Protein AF-A0A6C0CRD5-F1 (afdb_monomer_lite)

Organism: NCBI:txid1070528

Secondary structure (DSSP, 8-state):
----SEEEEEE-TBTTTB--HHHHHHHHHHHHHHHHHHH-TTS-HHHHHHHHHHHHHHHSSHHHHHHHHT-TT--HHHHHHHHS-HHHHHHHHHHHHHS---TTHHHHHHHHHHHHHTT-EEEEE-SS-HHHHHHHHHHTT----GGGEE-TT-GGGTT----TT-HHHHHHHHHHHHHHTT-TTTEEEEEEES-HHHHGGGTT-TTEEEEE--TT-S--SSS---SGGGGGGTTT--

Radius of gyration: 17.88 Å; chains: 1; bounding box: 46×38×47 Å

Structure (mmCIF, N/CA/C/O backbone):
data_AF-A0A6C0CRD5-F1
#
_entry.id   AF-A0A6C0CRD5-F1
#
loop_
_atom_site.g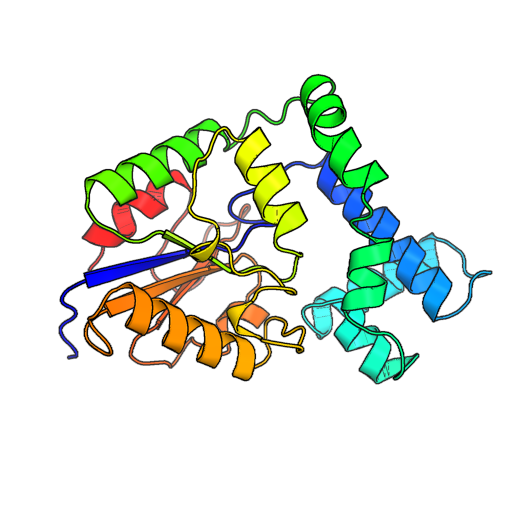roup_PDB
_atom_site.id
_atom_site.type_symbol
_atom_site.label_atom_id
_atom_site.label_alt_id
_atom_site.label_comp_id
_atom_site.label_asym_id
_atom_site.label_entity_id
_atom_site.label_seq_id
_atom_site.pdbx_PDB_ins_code
_atom_site.Cartn_x
_atom_site.Cartn_y
_atom_site.Cartn_z
_atom_site.occupancy
_atom_site.B_iso_or_equiv
_atom_site.auth_seq_id
_atom_site.auth_comp_id
_atom_site.auth_asym_id
_atom_site.auth_atom_id
_atom_site.pdbx_PDB_model_num
ATOM 1 N N . MET A 1 1 ? -29.498 -10.916 12.770 1.00 62.44 1 MET A N 1
ATOM 2 C CA . MET A 1 1 ? -28.669 -9.721 12.511 1.00 62.44 1 MET A CA 1
ATOM 3 C C . MET A 1 1 ? -27.545 -9.733 13.537 1.00 62.44 1 MET A C 1
ATOM 5 O O . MET A 1 1 ? -27.854 -9.871 14.714 1.00 62.44 1 MET A O 1
ATOM 9 N N . ILE A 1 2 ? -26.276 -9.734 13.119 1.00 68.19 2 ILE A N 1
ATOM 10 C CA . ILE A 1 2 ? -25.140 -9.730 14.059 1.00 68.19 2 ILE A CA 1
ATOM 11 C C . ILE A 1 2 ? -25.068 -8.337 14.693 1.00 68.19 2 ILE A C 1
ATOM 13 O O . ILE A 1 2 ? -25.054 -7.345 13.972 1.00 68.19 2 ILE A O 1
ATOM 17 N N . GLN A 1 3 ? -25.050 -8.257 16.025 1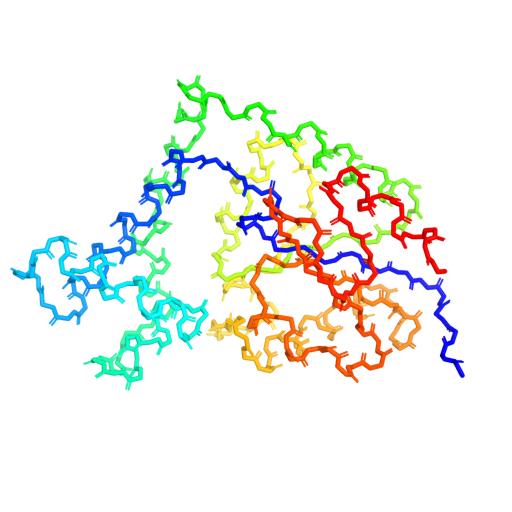.00 76.06 3 GLN A N 1
ATOM 18 C CA . GLN A 1 3 ? -24.886 -6.993 16.740 1.00 76.06 3 GLN A CA 1
ATOM 19 C C . GLN A 1 3 ? -23.415 -6.809 17.116 1.00 76.06 3 GLN A C 1
ATOM 21 O O . GLN A 1 3 ? -22.885 -7.527 17.969 1.00 76.06 3 GLN A O 1
ATOM 26 N N . PHE A 1 4 ? -22.759 -5.845 16.478 1.00 81.31 4 PHE A N 1
ATOM 27 C CA . PHE A 1 4 ? -21.381 -5.479 16.790 1.00 81.31 4 PHE A CA 1
ATOM 28 C C . PHE A 1 4 ? -21.327 -4.566 18.019 1.00 81.31 4 PHE A C 1
ATOM 30 O O . PHE A 1 4 ? -22.224 -3.755 18.244 1.00 81.31 4 PHE A O 1
ATOM 37 N N . ARG A 1 5 ? -20.280 -4.714 18.833 1.00 84.06 5 ARG A N 1
ATOM 38 C CA . ARG A 1 5 ? -20.015 -3.869 20.013 1.00 84.06 5 ARG A CA 1
ATOM 39 C C . ARG A 1 5 ? -18.970 -2.791 19.745 1.00 84.06 5 ARG A C 1
ATOM 41 O O . ARG A 1 5 ? -18.913 -1.816 20.482 1.00 84.06 5 ARG A O 1
ATOM 48 N N . SER A 1 6 ? -18.154 -2.984 18.717 1.00 88.94 6 SER A N 1
ATOM 49 C CA . SER A 1 6 ? -17.056 -2.101 18.334 1.00 88.94 6 SER A CA 1
ATOM 50 C C . SER A 1 6 ? -16.892 -2.094 16.815 1.00 88.94 6 SER A C 1
ATOM 52 O O . SER A 1 6 ? -17.385 -2.980 16.108 1.00 88.94 6 SER A O 1
ATOM 54 N N . LYS A 1 7 ? -16.189 -1.079 16.314 1.00 90.12 7 LYS A N 1
ATOM 55 C CA . LYS A 1 7 ? -15.833 -0.920 14.902 1.00 90.12 7 LYS A CA 1
ATOM 56 C C . LYS A 1 7 ? -14.324 -0.710 14.801 1.00 90.12 7 LYS A C 1
ATOM 58 O O . LYS A 1 7 ? -13.727 -0.100 15.686 1.00 90.12 7 LYS A O 1
ATOM 63 N N . SER A 1 8 ? -13.722 -1.198 13.728 1.00 94.12 8 SER A N 1
ATOM 64 C CA . SER A 1 8 ? -12.350 -0.864 13.348 1.00 94.12 8 SER A CA 1
ATOM 65 C C . SER A 1 8 ? -12.334 -0.429 11.898 1.00 94.12 8 SER A C 1
ATOM 67 O O . SER A 1 8 ? -12.929 -1.089 11.045 1.00 94.12 8 SER A O 1
ATOM 69 N N . ILE A 1 9 ? -11.672 0.691 11.636 1.00 95.12 9 ILE A N 1
ATOM 70 C CA . ILE A 1 9 ? -11.481 1.207 10.287 1.00 95.12 9 ILE A CA 1
ATOM 71 C C . ILE A 1 9 ? -10.159 0.671 9.762 1.00 95.12 9 ILE A C 1
ATOM 73 O O . ILE A 1 9 ? -9.139 0.734 10.443 1.00 95.12 9 ILE A O 1
ATOM 77 N N . ILE A 1 10 ? -10.189 0.143 8.550 1.00 97.31 10 ILE A N 1
ATOM 78 C CA . ILE A 1 10 ? -9.034 -0.362 7.827 1.00 97.31 10 ILE A CA 1
ATOM 79 C C . ILE A 1 10 ? -9.019 0.389 6.498 1.00 97.31 10 ILE A C 1
ATOM 81 O O . ILE A 1 10 ? -10.028 0.405 5.795 1.00 97.31 10 ILE A O 1
ATOM 85 N N . ALA A 1 11 ? -7.911 1.023 6.145 1.00 95.81 11 ALA A N 1
ATOM 86 C CA . ALA A 1 11 ? -7.803 1.784 4.904 1.00 95.81 11 ALA A CA 1
ATOM 87 C C . ALA A 1 11 ? -6.562 1.371 4.112 1.00 95.81 11 ALA A C 1
ATOM 89 O O . ALA A 1 11 ? -5.506 1.101 4.692 1.00 95.81 11 ALA A O 1
ATOM 90 N N . ASP A 1 12 ? -6.678 1.334 2.785 1.00 95.56 12 ASP A N 1
ATOM 91 C CA . ASP A 1 12 ? -5.498 1.258 1.931 1.00 95.56 12 ASP A CA 1
ATOM 92 C C . ASP A 1 12 ? -4.650 2.526 2.072 1.00 95.56 12 ASP A C 1
ATOM 94 O O . ASP A 1 12 ? -5.146 3.610 2.380 1.00 95.56 12 ASP A O 1
ATOM 98 N N . MET A 1 13 ? -3.347 2.392 1.859 1.00 94.88 13 MET A N 1
ATOM 99 C CA . MET A 1 13 ? -2.440 3.528 1.917 1.00 94.88 13 MET A CA 1
ATOM 100 C C . MET A 1 13 ? -2.459 4.310 0.608 1.00 94.88 13 MET A C 1
ATOM 102 O O . MET A 1 13 ? -2.798 5.494 0.589 1.00 94.88 13 MET A O 1
ATOM 106 N N . ASP A 1 14 ? -2.083 3.647 -0.483 1.00 91.44 14 ASP A N 1
ATOM 107 C CA . ASP A 1 14 ? -1.948 4.280 -1.786 1.00 91.44 14 ASP A CA 1
ATOM 108 C C . ASP A 1 14 ? -3.329 4.429 -2.435 1.00 91.44 14 ASP A C 1
ATOM 110 O O . ASP A 1 14 ? -4.135 3.510 -2.397 1.00 91.44 14 ASP A O 1
ATOM 114 N N . GLY A 1 15 ? -3.637 5.601 -2.995 1.00 86.44 15 GLY A N 1
ATOM 115 C CA . GLY A 1 15 ? -4.911 5.837 -3.688 1.00 86.44 15 GLY A CA 1
ATOM 116 C C . GLY A 1 15 ? -6.080 6.201 -2.767 1.00 86.44 15 GLY A C 1
ATOM 117 O O . GLY A 1 15 ? -6.973 6.926 -3.205 1.00 86.44 15 GLY A O 1
ATOM 118 N N . VAL A 1 16 ? -6.026 5.815 -1.486 1.00 88.94 16 VAL A N 1
ATOM 119 C CA . VAL A 1 16 ? -7.011 6.191 -0.455 1.00 88.94 16 VAL A CA 1
ATOM 120 C C . VAL A 1 16 ? -6.468 7.289 0.463 1.00 88.94 16 VAL A C 1
ATOM 122 O O . VAL A 1 16 ? -6.903 8.435 0.355 1.00 88.94 16 VAL A O 1
ATOM 125 N N . LEU A 1 17 ? -5.516 6.979 1.354 1.00 89.94 17 LEU A N 1
ATOM 126 C CA . LEU A 1 17 ? -5.005 7.949 2.337 1.00 89.94 17 LEU A CA 1
ATOM 127 C C . LEU A 1 17 ? -3.950 8.876 1.738 1.00 89.94 17 LEU A C 1
ATOM 129 O O . LEU A 1 17 ? -4.003 10.093 1.902 1.00 89.94 17 LEU A O 1
ATOM 133 N N . PHE A 1 18 ? -2.985 8.300 1.030 1.00 90.25 18 PHE A N 1
ATOM 134 C CA . PHE A 1 18 ? -1.885 9.026 0.423 1.00 90.25 18 PHE A CA 1
ATOM 135 C C . PHE A 1 18 ? -2.133 9.167 -1.073 1.00 90.25 18 PHE A C 1
ATOM 137 O O . PHE A 1 18 ? -2.431 8.189 -1.753 1.00 90.25 18 PHE A O 1
ATOM 144 N N . ARG A 1 19 ? -2.054 10.393 -1.601 1.00 86.31 19 ARG A N 1
ATOM 145 C CA . ARG A 1 19 ? -2.392 10.692 -3.005 1.00 86.31 19 ARG A CA 1
ATOM 146 C C . ARG A 1 19 ? -1.415 11.668 -3.658 1.00 86.31 19 ARG A C 1
ATOM 148 O O . ARG A 1 19 ? -1.817 12.557 -4.389 1.00 86.31 19 ARG A O 1
ATOM 155 N N . HIS A 1 20 ? -0.113 11.499 -3.437 1.00 89.12 20 HIS A N 1
ATOM 156 C CA . HIS A 1 20 ? 0.897 12.430 -3.947 1.00 89.12 20 HIS A CA 1
ATOM 157 C C . HIS A 1 20 ? 1.306 12.116 -5.408 1.00 89.12 20 HIS A C 1
ATOM 159 O O . HIS A 1 20 ? 2.081 11.180 -5.636 1.00 89.12 20 HIS A O 1
ATOM 165 N N . PRO A 1 21 ? 0.921 12.925 -6.424 1.00 88.44 21 PRO A N 1
ATOM 166 C CA . PRO A 1 21 ? 1.060 12.532 -7.835 1.00 88.44 21 PRO A CA 1
ATOM 167 C C . PRO A 1 21 ? 2.511 12.318 -8.284 1.00 88.44 21 PRO A C 1
ATOM 169 O O . PRO A 1 21 ? 2.814 11.352 -8.984 1.00 88.44 21 PRO A O 1
ATOM 172 N N . LYS A 1 22 ? 3.430 13.197 -7.856 1.00 91.88 22 LYS A N 1
ATOM 173 C CA . LYS A 1 22 ? 4.865 13.088 -8.168 1.00 91.88 22 LYS A CA 1
ATOM 174 C C . LYS A 1 22 ? 5.478 11.809 -7.592 1.00 91.88 22 LYS A C 1
ATOM 176 O O . LYS A 1 22 ? 6.133 11.073 -8.326 1.00 91.88 22 LYS A O 1
ATOM 181 N N . LEU A 1 23 ? 5.231 11.512 -6.316 1.00 93.31 23 LEU A N 1
ATOM 182 C CA . LEU A 1 23 ? 5.754 10.305 -5.672 1.00 93.31 23 LEU A CA 1
ATOM 183 C C . LEU A 1 23 ? 5.143 9.032 -6.263 1.00 93.31 23 LEU A C 1
ATOM 185 O O . LEU A 1 23 ? 5.873 8.083 -6.535 1.00 93.31 23 LEU A O 1
ATOM 189 N N . PHE A 1 24 ? 3.849 9.037 -6.577 1.00 91.81 24 PHE A N 1
ATOM 190 C CA . PHE A 1 24 ? 3.196 7.926 -7.275 1.00 91.81 24 PHE A CA 1
ATOM 191 C C . PHE A 1 24 ? 3.760 7.689 -8.666 1.00 91.81 24 PHE A C 1
ATOM 193 O O . PHE A 1 24 ? 4.001 6.544 -9.052 1.00 91.81 24 PHE A O 1
ATOM 200 N N . LYS A 1 25 ? 4.052 8.761 -9.407 1.00 93.56 25 LYS A N 1
ATOM 201 C CA . LYS A 1 25 ? 4.752 8.641 -10.683 1.00 93.56 25 LYS A CA 1
ATOM 202 C C . LYS A 1 25 ? 6.125 7.990 -10.493 1.00 93.56 25 LYS A C 1
ATOM 204 O O . LYS A 1 25 ? 6.459 7.082 -11.246 1.00 93.56 25 LYS A O 1
ATOM 209 N N . MET A 1 26 ? 6.893 8.407 -9.487 1.00 95.88 26 MET A N 1
ATOM 210 C CA . MET A 1 26 ? 8.215 7.833 -9.208 1.00 95.88 26 MET A CA 1
ATOM 211 C C . MET A 1 26 ? 8.130 6.352 -8.823 1.00 95.88 26 MET A C 1
ATOM 213 O O . MET A 1 26 ? 8.866 5.547 -9.387 1.00 95.88 26 MET A O 1
ATOM 217 N N . VAL A 1 27 ? 7.201 5.965 -7.944 1.00 96.06 27 VAL A N 1
ATOM 218 C CA . VAL A 1 27 ? 6.945 4.552 -7.607 1.00 96.06 27 VAL A CA 1
ATOM 219 C C . VAL A 1 27 ? 6.560 3.760 -8.859 1.00 96.06 27 VAL A C 1
ATOM 221 O O . VAL A 1 27 ? 7.123 2.697 -9.112 1.00 96.06 27 VAL A O 1
ATOM 224 N N . SER A 1 28 ? 5.672 4.295 -9.701 1.00 95.69 28 SER A N 1
ATOM 225 C CA . SER A 1 28 ? 5.275 3.662 -10.965 1.00 95.69 28 SER A CA 1
ATOM 226 C C . SER A 1 28 ? 6.444 3.507 -11.946 1.00 95.69 28 SER A C 1
ATOM 228 O O . SER A 1 28 ? 6.537 2.487 -12.637 1.00 95.69 28 SER A O 1
ATOM 230 N N . ASP A 1 29 ? 7.319 4.507 -12.060 1.00 97.44 29 ASP A N 1
ATOM 231 C CA . ASP A 1 29 ? 8.502 4.452 -12.924 1.00 97.44 29 ASP A CA 1
ATOM 232 C C . ASP A 1 29 ? 9.496 3.402 -12.398 1.00 97.44 29 ASP A C 1
ATOM 234 O O . ASP A 1 29 ? 10.025 2.603 -13.172 1.00 97.44 29 ASP A O 1
ATOM 238 N N . ARG A 1 30 ? 9.684 3.319 -11.075 1.00 98.12 30 ARG A N 1
ATOM 239 C CA . ARG A 1 30 ? 10.531 2.302 -10.430 1.00 98.12 30 ARG A CA 1
ATOM 240 C C . ARG A 1 30 ? 9.953 0.895 -10.584 1.00 98.12 30 ARG A C 1
ATOM 242 O O . ARG A 1 30 ? 10.679 -0.015 -10.970 1.00 98.12 30 ARG A O 1
ATOM 249 N N . ALA A 1 31 ? 8.647 0.707 -10.401 1.00 97.75 31 ALA A N 1
ATOM 250 C CA . ALA A 1 31 ? 7.974 -0.567 -10.675 1.00 97.75 31 ALA A CA 1
ATOM 251 C C . ALA A 1 31 ? 8.115 -0.983 -12.152 1.00 97.75 31 ALA A C 1
ATOM 253 O O . ALA A 1 31 ? 8.340 -2.153 -12.464 1.00 97.75 31 ALA A O 1
ATOM 254 N N . THR A 1 32 ? 8.067 -0.015 -13.072 1.00 97.88 32 THR A N 1
ATOM 255 C CA . THR A 1 32 ? 8.344 -0.238 -14.500 1.00 97.88 32 THR A CA 1
ATOM 256 C C . THR A 1 32 ? 9.795 -0.675 -14.735 1.00 97.88 32 THR A C 1
ATOM 258 O O . THR A 1 32 ? 10.039 -1.621 -15.488 1.00 97.88 32 THR A O 1
ATOM 261 N N . GLY A 1 33 ? 10.756 -0.034 -14.063 1.00 98.19 33 GLY A N 1
ATOM 262 C CA . GLY A 1 33 ? 12.166 -0.432 -14.075 1.00 98.19 33 GLY A CA 1
ATOM 263 C C . GLY A 1 33 ? 12.377 -1.857 -13.561 1.00 98.19 33 GLY A C 1
ATOM 264 O O . GLY A 1 33 ? 13.123 -2.627 -14.168 1.00 98.19 33 GLY A O 1
ATOM 265 N N . PHE A 1 34 ? 11.647 -2.253 -12.515 1.00 98.25 34 PHE A N 1
ATOM 266 C CA . PHE A 1 34 ? 11.677 -3.619 -12.001 1.00 98.25 34 PHE A CA 1
ATOM 267 C C . PHE A 1 34 ? 11.153 -4.628 -13.028 1.00 98.25 34 PHE A C 1
ATOM 269 O O . PHE A 1 34 ? 11.819 -5.619 -13.302 1.00 98.25 34 PHE A O 1
ATOM 276 N N . VAL A 1 35 ? 10.017 -4.354 -13.677 1.00 98.19 35 VAL A N 1
ATOM 277 C CA . VAL A 1 35 ? 9.465 -5.211 -14.748 1.00 98.19 35 VAL A CA 1
ATOM 278 C C . VAL A 1 35 ? 10.474 -5.402 -15.881 1.00 98.19 35 VAL A C 1
ATOM 280 O O . VAL A 1 35 ? 10.687 -6.522 -16.345 1.00 98.19 35 VAL A O 1
ATOM 283 N N . LYS A 1 36 ? 11.140 -4.323 -16.304 1.00 98.00 36 LYS A N 1
ATOM 284 C CA . LYS A 1 36 ? 12.214 -4.374 -17.303 1.00 98.00 36 LYS A CA 1
ATOM 285 C C . LYS A 1 36 ? 13.367 -5.259 -16.824 1.00 98.00 36 LYS A C 1
ATOM 287 O O . LYS A 1 36 ? 13.744 -6.181 -17.539 1.00 98.00 36 LYS A O 1
ATOM 292 N N . LYS A 1 37 ? 13.864 -5.052 -15.600 1.00 97.44 37 LYS A N 1
ATOM 293 C CA . LYS A 1 37 ? 14.910 -5.886 -14.981 1.00 97.44 37 LYS A CA 1
ATOM 294 C C . LYS A 1 37 ? 14.520 -7.370 -14.932 1.00 97.44 37 LYS A C 1
ATOM 296 O O . LYS A 1 37 ? 15.356 -8.216 -15.227 1.00 97.44 37 LYS A O 1
ATOM 301 N N . SER A 1 38 ? 13.275 -7.683 -14.574 1.00 97.69 38 SER A N 1
ATOM 302 C CA . SER A 1 38 ? 12.799 -9.057 -14.361 1.00 97.69 38 SER A CA 1
ATOM 303 C C . SER A 1 38 ? 12.489 -9.825 -15.644 1.00 97.69 38 SER A C 1
ATOM 305 O O . SER A 1 38 ? 12.552 -11.052 -15.620 1.00 97.69 38 SER A O 1
ATOM 307 N N . ILE A 1 39 ? 12.124 -9.135 -16.732 1.00 96.75 39 ILE A N 1
ATOM 308 C CA . ILE A 1 39 ? 11.752 -9.766 -18.010 1.00 96.75 39 ILE A CA 1
ATOM 309 C C . ILE A 1 39 ? 12.891 -9.671 -19.026 1.00 96.75 39 ILE A C 1
ATOM 311 O O . ILE A 1 39 ? 13.310 -10.675 -19.592 1.00 96.75 39 ILE A O 1
ATOM 315 N N . ASN A 1 40 ? 13.342 -8.451 -19.324 1.00 96.56 40 ASN A N 1
ATOM 316 C CA . ASN A 1 40 ? 14.401 -8.190 -20.294 1.00 96.56 40 ASN A CA 1
ATOM 317 C C . ASN A 1 40 ? 14.957 -6.766 -20.082 1.00 96.56 40 ASN A C 1
ATOM 319 O O . ASN A 1 40 ? 14.259 -5.799 -20.414 1.00 96.56 40 ASN A O 1
ATOM 323 N N . PRO A 1 41 ? 16.210 -6.609 -19.611 1.00 96.38 41 PRO A N 1
ATOM 324 C CA . PRO A 1 41 ? 16.792 -5.300 -19.311 1.00 96.38 41 PRO A CA 1
ATOM 325 C C . PRO A 1 41 ? 16.951 -4.392 -20.541 1.00 96.38 41 PRO A C 1
ATOM 327 O O . PRO A 1 41 ? 17.066 -3.179 -20.389 1.00 96.38 41 PRO A O 1
ATOM 330 N N . TYR A 1 42 ? 16.900 -4.940 -21.757 1.00 97.12 42 TYR A N 1
ATOM 331 C CA . TYR A 1 42 ? 16.968 -4.186 -23.014 1.00 97.12 42 TYR A CA 1
ATOM 332 C C . TYR A 1 42 ? 15.589 -3.747 -23.537 1.00 97.12 42 TYR A C 1
ATOM 334 O O . TYR A 1 42 ? 15.489 -3.120 -24.591 1.00 97.12 42 TYR A O 1
ATOM 342 N N . MET A 1 43 ? 14.502 -4.069 -22.827 1.00 97.75 43 MET A N 1
ATOM 343 C CA . MET A 1 43 ? 13.144 -3.660 -23.194 1.00 97.75 43 MET A CA 1
ATOM 344 C C . MET A 1 43 ? 12.979 -2.133 -23.141 1.00 97.75 43 MET A C 1
ATOM 346 O O . MET A 1 43 ? 13.486 -1.477 -22.238 1.00 97.75 43 MET A O 1
ATOM 350 N N . SER A 1 44 ? 12.212 -1.548 -24.066 1.00 97.81 44 SER A N 1
ATOM 351 C CA . SER A 1 44 ? 11.867 -0.126 -23.970 1.00 97.81 44 SER A CA 1
ATOM 352 C C . SER A 1 44 ? 10.968 0.164 -22.763 1.00 97.81 44 SER A C 1
ATOM 354 O O . SER A 1 44 ? 10.085 -0.628 -22.417 1.00 97.81 44 SER A O 1
ATOM 356 N N . ASP A 1 45 ? 11.132 1.341 -22.161 1.00 97.31 45 ASP A N 1
ATOM 357 C CA . ASP A 1 45 ? 10.370 1.729 -20.966 1.00 97.31 45 ASP A CA 1
ATOM 358 C C . ASP A 1 45 ? 8.868 1.817 -21.256 1.00 97.31 45 ASP A C 1
ATOM 360 O O . ASP A 1 45 ? 8.041 1.440 -20.429 1.00 97.31 45 ASP A O 1
ATOM 364 N N . GLN A 1 46 ? 8.491 2.219 -22.474 1.00 97.56 46 GLN A N 1
ATOM 365 C CA . GLN A 1 46 ? 7.093 2.239 -22.900 1.00 97.56 46 GLN A CA 1
ATOM 366 C C . GLN A 1 46 ? 6.473 0.833 -22.902 1.00 97.56 46 GLN A C 1
ATOM 368 O O . GLN A 1 46 ? 5.320 0.667 -22.499 1.00 97.56 46 GLN A O 1
ATOM 373 N N . LYS A 1 47 ? 7.219 -0.186 -23.349 1.00 97.75 47 LYS A N 1
ATOM 374 C CA . LYS A 1 47 ? 6.744 -1.575 -23.337 1.00 97.75 47 LYS A CA 1
ATOM 375 C C . LYS A 1 47 ? 6.672 -2.106 -21.907 1.00 97.75 47 LYS A C 1
ATOM 377 O O . LYS A 1 47 ? 5.645 -2.673 -21.543 1.00 97.75 47 LYS A O 1
ATOM 382 N N . ALA A 1 48 ? 7.694 -1.854 -21.091 1.00 98.00 48 ALA A N 1
ATOM 383 C CA . ALA A 1 48 ? 7.701 -2.248 -19.683 1.00 98.00 48 ALA A CA 1
ATOM 384 C C . ALA A 1 48 ? 6.534 -1.611 -18.913 1.00 98.00 48 ALA A C 1
ATOM 386 O O . ALA A 1 48 ? 5.848 -2.299 -18.162 1.00 98.00 48 ALA A O 1
ATOM 387 N N . LYS A 1 49 ? 6.231 -0.332 -19.172 1.00 97.69 49 LYS A N 1
ATOM 388 C CA . LYS A 1 49 ? 5.106 0.385 -18.556 1.00 97.69 49 LYS A CA 1
ATOM 389 C C . LYS A 1 49 ? 3.761 -0.238 -18.922 1.00 97.69 49 LYS A C 1
ATOM 391 O O . LYS A 1 49 ? 2.909 -0.410 -18.054 1.00 97.69 49 LYS A O 1
ATOM 396 N N . LYS A 1 50 ? 3.569 -0.599 -20.198 1.00 97.44 50 LYS A N 1
ATOM 397 C CA . LYS A 1 50 ? 2.357 -1.298 -20.660 1.00 97.44 50 LYS A CA 1
ATOM 398 C C . LYS A 1 50 ? 2.201 -2.651 -19.971 1.00 97.44 50 LYS A C 1
ATOM 400 O O . LYS A 1 50 ? 1.109 -2.961 -19.509 1.00 97.44 50 LYS A O 1
ATOM 405 N N . ILE A 1 51 ? 3.284 -3.425 -19.871 1.00 97.50 51 ILE A N 1
ATOM 406 C CA . ILE A 1 51 ? 3.272 -4.709 -19.160 1.00 97.50 51 ILE A CA 1
ATOM 407 C C . ILE A 1 51 ? 2.928 -4.484 -17.688 1.00 97.50 51 ILE A C 1
ATOM 409 O O . ILE A 1 51 ? 1.984 -5.095 -17.204 1.00 97.50 51 ILE A O 1
ATOM 413 N N . ASN A 1 52 ? 3.614 -3.566 -17.002 1.00 97.06 52 ASN A N 1
ATOM 414 C CA . ASN A 1 52 ? 3.362 -3.258 -15.595 1.00 97.06 52 ASN A CA 1
ATOM 415 C C . ASN A 1 52 ? 1.886 -2.923 -15.335 1.00 97.06 52 ASN A C 1
ATOM 417 O O . ASN A 1 52 ? 1.272 -3.501 -14.445 1.00 97.06 52 ASN A O 1
ATOM 421 N N . ALA A 1 53 ? 1.297 -2.049 -16.156 1.00 93.62 53 ALA A N 1
ATOM 422 C CA . ALA A 1 53 ? -0.109 -1.674 -16.035 1.00 93.62 53 ALA A CA 1
ATOM 423 C C . ALA A 1 53 ? -1.058 -2.874 -16.199 1.00 93.62 53 ALA A C 1
ATOM 425 O O . ALA A 1 53 ? -2.025 -2.997 -15.453 1.00 93.62 53 ALA A O 1
ATOM 426 N N . VAL A 1 54 ? -0.778 -3.775 -17.148 1.00 93.62 54 VAL A N 1
ATOM 427 C CA . VAL A 1 54 ? -1.573 -4.997 -17.359 1.00 93.62 54 VAL A CA 1
ATOM 428 C C . VAL A 1 54 ? -1.424 -5.968 -16.187 1.00 93.62 54 VAL A C 1
ATOM 430 O O . VAL A 1 54 ? -2.426 -6.498 -15.712 1.00 93.62 54 VAL A O 1
ATOM 433 N N . LEU A 1 55 ? -0.196 -6.187 -15.706 1.00 92.25 55 LEU A N 1
ATOM 434 C CA . LEU A 1 55 ? 0.067 -7.069 -14.567 1.00 92.25 55 LEU A CA 1
ATOM 435 C C . LEU A 1 55 ? -0.631 -6.555 -13.307 1.00 92.25 55 LEU A C 1
ATOM 437 O O . LEU A 1 55 ? -1.354 -7.301 -12.658 1.00 92.25 55 LEU A O 1
ATOM 441 N N . TYR A 1 56 ? -0.472 -5.271 -12.997 1.00 89.31 56 TYR A N 1
ATOM 442 C CA . TYR A 1 56 ? -1.093 -4.670 -11.824 1.00 89.31 56 TYR A CA 1
ATOM 443 C C . TYR A 1 56 ? -2.624 -4.737 -11.900 1.00 89.31 56 TYR A C 1
ATOM 445 O O . TYR A 1 56 ? -3.265 -5.212 -10.970 1.00 89.31 56 TYR A O 1
ATOM 453 N N . LYS A 1 57 ? -3.211 -4.373 -13.049 1.00 85.69 57 LYS A N 1
ATOM 454 C CA . LYS A 1 57 ? -4.667 -4.410 -13.257 1.00 85.69 57 LYS A CA 1
ATOM 455 C C . LYS A 1 57 ? -5.268 -5.809 -13.095 1.00 85.69 57 LYS A C 1
ATOM 457 O O . LYS A 1 57 ? -6.357 -5.933 -12.548 1.00 85.69 57 LYS A O 1
ATOM 462 N N . ASN A 1 58 ? -4.607 -6.842 -13.615 1.00 85.12 58 ASN A N 1
ATOM 463 C CA . ASN A 1 58 ? -5.175 -8.192 -13.650 1.00 85.12 58 ASN A CA 1
ATOM 464 C C . ASN A 1 58 ? -4.872 -9.018 -12.394 1.00 85.12 58 ASN A C 1
ATOM 466 O O . ASN A 1 58 ? -5.621 -9.943 -12.097 1.00 85.12 58 ASN A O 1
ATOM 470 N N . PHE A 1 59 ? -3.784 -8.714 -11.682 1.00 85.69 59 PHE A N 1
ATOM 471 C CA . PHE A 1 59 ? -3.325 -9.512 -10.540 1.00 85.69 59 PHE A CA 1
ATOM 472 C C . PHE A 1 59 ? -3.348 -8.751 -9.205 1.00 85.69 59 PHE A C 1
ATOM 474 O O . PHE A 1 59 ? -3.028 -9.342 -8.181 1.00 85.69 59 PHE A O 1
ATOM 481 N N . GLY A 1 60 ? -3.667 -7.452 -9.190 1.00 82.56 60 GLY A N 1
ATOM 482 C CA . GLY A 1 60 ? -3.648 -6.597 -7.989 1.00 82.56 60 GLY A CA 1
ATOM 483 C C . GLY A 1 60 ? -2.243 -6.200 -7.515 1.00 82.56 60 GLY A C 1
ATOM 484 O O . GLY A 1 60 ? -2.083 -5.297 -6.696 1.00 82.56 60 GLY A O 1
ATOM 485 N N . HIS A 1 61 ? -1.198 -6.846 -8.043 1.00 90.38 61 HIS A N 1
ATOM 486 C CA . HIS A 1 61 ? 0.189 -6.489 -7.778 1.00 90.38 61 HIS A CA 1
ATOM 487 C C . HIS A 1 61 ? 1.130 -6.972 -8.892 1.00 90.38 61 HIS A C 1
ATOM 489 O O . HIS A 1 61 ? 1.005 -8.087 -9.406 1.00 90.38 61 HIS A O 1
ATOM 495 N N . THR A 1 62 ? 2.135 -6.160 -9.232 1.00 94.19 62 THR A N 1
ATOM 496 C CA . THR A 1 62 ? 3.087 -6.435 -10.324 1.00 94.19 62 THR A CA 1
ATOM 497 C C . THR A 1 62 ? 3.841 -7.752 -10.138 1.00 94.19 62 THR A C 1
ATOM 499 O O . THR A 1 62 ? 4.010 -8.508 -11.092 1.00 94.19 62 THR A O 1
ATOM 502 N N . VAL A 1 63 ? 4.271 -8.054 -8.909 1.00 94.81 63 VAL A N 1
ATOM 503 C CA . VAL A 1 63 ? 5.015 -9.287 -8.580 1.00 94.81 63 VAL A CA 1
ATOM 504 C C . VAL A 1 63 ? 4.188 -10.539 -8.838 1.00 94.81 63 VAL A C 1
ATOM 506 O O . VAL A 1 63 ? 4.721 -11.504 -9.379 1.00 94.81 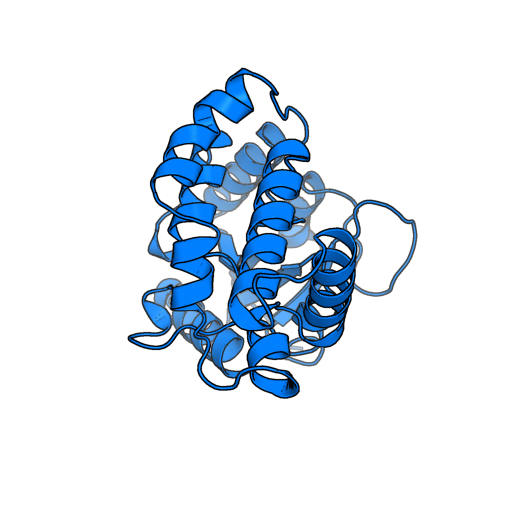63 VAL A O 1
ATOM 509 N N . LEU A 1 64 ? 2.899 -10.524 -8.490 1.00 91.06 64 LEU A N 1
ATOM 510 C CA . LEU A 1 64 ? 2.013 -11.671 -8.701 1.00 91.06 64 LEU A CA 1
ATOM 511 C C . LEU A 1 64 ? 1.887 -11.976 -10.197 1.00 91.06 64 LEU A C 1
ATOM 513 O O . LEU A 1 64 ? 2.058 -13.119 -10.617 1.00 91.06 64 LEU A O 1
ATOM 517 N N . GLY A 1 65 ? 1.708 -10.936 -11.014 1.00 93.25 65 GLY A N 1
ATOM 518 C CA . GLY A 1 65 ? 1.678 -11.075 -12.466 1.00 93.25 65 GLY A CA 1
ATOM 519 C C . GLY A 1 65 ? 3.017 -11.515 -13.076 1.00 93.25 65 GLY A C 1
ATOM 520 O O . GLY A 1 65 ? 3.037 -12.351 -13.979 1.00 93.25 65 GLY A O 1
ATOM 521 N N . LEU A 1 66 ? 4.148 -10.998 -12.576 1.00 96.31 66 LEU A N 1
ATOM 522 C CA . LEU A 1 66 ? 5.482 -11.422 -13.022 1.00 96.31 66 LEU A CA 1
ATOM 523 C C . LEU A 1 66 ? 5.729 -12.902 -12.718 1.00 96.31 66 LEU A C 1
ATOM 525 O O . LEU A 1 66 ? 6.141 -13.627 -13.623 1.00 96.31 66 LEU A O 1
ATOM 529 N N . LYS A 1 67 ? 5.430 -13.346 -11.491 1.00 94.94 67 LYS A N 1
ATOM 530 C CA . LYS A 1 67 ? 5.535 -14.752 -11.073 1.00 94.94 67 LYS A CA 1
ATOM 531 C C . LYS A 1 67 ? 4.693 -15.672 -11.947 1.00 94.94 67 LYS A C 1
ATOM 533 O O . LYS A 1 67 ? 5.171 -16.723 -12.361 1.00 94.94 67 LYS A O 1
ATOM 538 N N . ALA A 1 68 ? 3.458 -15.264 -12.233 1.00 93.06 68 ALA A N 1
ATOM 539 C CA . ALA A 1 68 ? 2.510 -16.077 -12.981 1.00 93.06 68 ALA A CA 1
ATOM 540 C C . ALA A 1 68 ? 2.872 -16.231 -14.468 1.00 93.06 68 ALA A C 1
ATOM 542 O O . ALA A 1 68 ? 2.589 -17.274 -15.049 1.00 93.06 68 ALA A O 1
ATOM 543 N N . ILE A 1 69 ? 3.459 -15.203 -15.095 1.00 96.31 69 ILE A N 1
ATOM 544 C CA . ILE A 1 69 ? 3.590 -15.147 -16.563 1.00 96.31 69 ILE A CA 1
ATOM 545 C C . ILE A 1 69 ? 5.040 -15.229 -17.045 1.00 96.31 69 ILE A C 1
ATOM 547 O O . ILE A 1 69 ? 5.302 -15.843 -18.077 1.00 96.31 69 ILE A O 1
ATOM 551 N N . TYR A 1 70 ? 5.977 -14.577 -16.357 1.00 95.81 70 TYR A N 1
ATOM 552 C CA . TYR A 1 70 ? 7.300 -14.293 -16.923 1.00 95.81 70 TYR A CA 1
ATOM 553 C C . TYR A 1 70 ? 8.450 -14.925 -16.154 1.00 95.81 70 TYR A C 1
ATOM 555 O O . TYR A 1 70 ? 9.367 -15.469 -16.763 1.00 95.81 70 TYR A O 1
ATOM 563 N N . ASN A 1 71 ? 8.444 -14.806 -14.831 1.00 93.31 71 ASN A N 1
ATOM 564 C CA . ASN A 1 71 ? 9.567 -15.210 -14.006 1.00 93.31 71 ASN A CA 1
ATOM 565 C C . ASN A 1 71 ? 9.061 -15.703 -12.639 1.00 93.31 71 ASN A C 1
ATOM 567 O O . ASN A 1 71 ? 8.766 -14.881 -11.779 1.00 93.31 71 ASN A O 1
ATOM 571 N N . PRO A 1 72 ? 8.976 -17.021 -12.398 1.00 93.88 72 PRO A N 1
ATOM 572 C CA . PRO A 1 72 ? 8.437 -17.561 -11.150 1.00 93.88 72 PRO A CA 1
ATOM 573 C C . PRO A 1 72 ? 9.340 -17.331 -9.926 1.00 93.88 72 PRO A C 1
ATOM 575 O O . PRO A 1 72 ? 8.894 -17.566 -8.805 1.00 93.88 72 PRO A O 1
ATOM 578 N N . THR A 1 73 ? 10.589 -16.882 -10.106 1.00 95.31 73 THR A N 1
ATOM 579 C CA . THR A 1 73 ? 11.555 -16.725 -9.005 1.00 95.31 73 THR A CA 1
ATOM 580 C C . THR A 1 73 ? 11.601 -15.320 -8.411 1.00 95.31 73 THR A C 1
ATOM 582 O O . THR A 1 73 ? 12.187 -15.151 -7.345 1.00 95.31 73 THR A O 1
ATOM 585 N N . VAL A 1 74 ? 10.981 -14.312 -9.044 1.00 95.69 74 VAL A N 1
ATOM 586 C CA . VAL A 1 74 ? 10.915 -12.954 -8.467 1.00 95.69 74 VAL A CA 1
ATOM 587 C C . VAL A 1 74 ? 10.143 -13.005 -7.159 1.00 95.69 74 VAL A C 1
ATOM 589 O O . VAL A 1 74 ? 9.067 -13.593 -7.096 1.00 95.69 74 VAL A O 1
ATOM 592 N N . THR A 1 75 ? 10.649 -12.347 -6.122 1.00 94.75 75 THR A N 1
ATOM 593 C CA . THR A 1 75 ? 9.972 -12.266 -4.826 1.00 94.75 75 THR A CA 1
ATOM 594 C C . THR A 1 75 ? 9.362 -10.884 -4.586 1.00 94.75 75 THR A C 1
ATOM 596 O O . THR A 1 75 ? 9.756 -9.888 -5.196 1.00 94.75 75 THR A O 1
ATOM 599 N N . THR A 1 76 ? 8.388 -10.804 -3.672 1.00 94.75 76 THR A N 1
ATOM 600 C CA . THR A 1 76 ? 7.859 -9.511 -3.204 1.00 94.75 76 THR A CA 1
ATOM 601 C C . THR A 1 76 ? 8.966 -8.693 -2.545 1.00 94.75 76 THR A C 1
ATOM 603 O O . THR A 1 76 ? 9.031 -7.485 -2.745 1.00 94.75 76 THR A O 1
ATOM 606 N N . LYS A 1 77 ? 9.904 -9.360 -1.864 1.00 95.06 77 LYS A N 1
ATOM 607 C CA . LYS A 1 77 ? 11.074 -8.726 -1.263 1.00 95.06 77 LYS A CA 1
ATOM 608 C C . LYS A 1 77 ? 11.962 -8.052 -2.309 1.00 95.06 77 LYS A C 1
ATOM 610 O O . LYS A 1 77 ? 12.287 -6.884 -2.140 1.00 95.06 77 LYS A O 1
ATOM 615 N N . ASP A 1 78 ? 12.285 -8.736 -3.411 1.00 95.81 78 ASP A N 1
ATOM 616 C CA . ASP A 1 78 ? 13.089 -8.154 -4.500 1.00 95.81 78 ASP A CA 1
ATOM 617 C C . ASP A 1 78 ? 12.439 -6.892 -5.069 1.00 95.81 78 ASP A C 1
ATOM 619 O O . ASP A 1 78 ? 13.120 -5.916 -5.389 1.00 95.81 78 ASP A O 1
ATOM 623 N N . PHE A 1 79 ? 11.112 -6.920 -5.207 1.00 96.94 79 PHE A N 1
ATOM 624 C CA . PHE A 1 79 ? 10.346 -5.768 -5.658 1.00 96.94 79 PHE A CA 1
ATOM 625 C C . PHE A 1 79 ? 10.392 -4.639 -4.636 1.00 96.94 79 PHE A C 1
ATOM 627 O O . PHE A 1 79 ? 10.676 -3.509 -5.018 1.00 96.94 79 PHE A O 1
ATOM 634 N N . CYS A 1 80 ? 10.155 -4.923 -3.354 1.00 96.06 80 CYS A N 1
ATOM 635 C CA . CYS A 1 80 ? 10.185 -3.909 -2.306 1.00 96.06 80 CYS A CA 1
ATOM 636 C C . CYS A 1 80 ? 11.565 -3.259 -2.183 1.00 96.06 80 CYS A C 1
ATOM 638 O O . CYS A 1 80 ? 11.653 -2.034 -2.170 1.00 96.06 80 CYS A O 1
ATOM 640 N N . ASP A 1 81 ? 12.630 -4.061 -2.188 1.00 96.38 81 ASP A N 1
ATOM 641 C CA . ASP A 1 81 ? 14.013 -3.584 -2.127 1.00 96.38 81 ASP A CA 1
ATOM 642 C C . ASP A 1 81 ? 14.381 -2.734 -3.351 1.00 96.38 81 ASP A C 1
ATOM 644 O O . ASP A 1 81 ? 15.178 -1.809 -3.237 1.00 96.38 81 ASP A O 1
ATOM 648 N N . TYR A 1 82 ? 13.804 -3.021 -4.523 1.00 97.75 82 TYR A N 1
ATOM 649 C CA . TYR A 1 82 ? 14.050 -2.240 -5.735 1.00 97.75 82 TYR A CA 1
ATOM 650 C C . TYR A 1 82 ? 13.175 -0.990 -5.831 1.00 97.75 82 TYR A C 1
ATOM 652 O O . TYR A 1 82 ? 13.650 0.061 -6.242 1.00 97.75 82 TYR A O 1
ATOM 660 N N . VAL A 1 83 ? 11.884 -1.072 -5.519 1.00 97.38 83 VAL A N 1
ATOM 661 C CA . VAL A 1 83 ? 10.930 0.030 -5.717 1.00 97.38 83 VAL A CA 1
ATOM 662 C C . VAL A 1 83 ? 10.964 1.014 -4.555 1.00 97.38 83 VAL A C 1
ATOM 664 O O . VAL A 1 83 ? 10.872 2.215 -4.793 1.00 97.38 83 VAL A O 1
ATOM 667 N N . TYR A 1 84 ? 11.183 0.533 -3.334 1.00 96.88 84 TYR A N 1
ATOM 668 C CA . TYR A 1 84 ? 11.174 1.321 -2.102 1.00 96.88 84 TYR A CA 1
ATOM 669 C C . TYR A 1 84 ? 12.535 1.267 -1.400 1.00 96.88 84 TYR A C 1
ATOM 671 O O . TYR A 1 84 ? 12.610 1.079 -0.184 1.00 96.88 84 TYR A O 1
ATOM 679 N N . ASP A 1 85 ? 13.620 1.399 -2.170 1.00 96.50 85 ASP A N 1
ATOM 680 C CA . ASP A 1 85 ? 14.964 1.413 -1.598 1.00 96.50 85 ASP A CA 1
ATOM 681 C C . ASP A 1 85 ? 15.146 2.556 -0.584 1.00 96.50 85 ASP A C 1
ATOM 683 O O . ASP A 1 85 ? 14.382 3.526 -0.513 1.00 96.50 85 ASP A O 1
ATOM 687 N N . LYS A 1 86 ? 16.177 2.410 0.251 1.00 95.44 86 LYS A N 1
ATOM 688 C CA . LYS A 1 86 ? 16.463 3.353 1.333 1.00 95.44 86 LYS A CA 1
ATOM 689 C C . LYS A 1 86 ? 16.647 4.781 0.813 1.00 95.44 86 LYS A C 1
ATOM 691 O O . LYS A 1 86 ? 16.121 5.705 1.428 1.00 95.44 86 LYS A O 1
ATOM 696 N N . ASP A 1 87 ? 17.365 4.946 -0.292 1.00 96.31 87 ASP A N 1
ATOM 697 C CA . ASP A 1 87 ? 17.711 6.259 -0.838 1.00 96.31 87 ASP A CA 1
ATOM 698 C C . ASP A 1 87 ? 16.462 6.986 -1.349 1.00 96.31 87 ASP A C 1
ATOM 700 O O . ASP A 1 87 ? 16.253 8.166 -1.056 1.00 96.31 87 ASP A O 1
ATOM 704 N N . PHE A 1 88 ? 15.567 6.269 -2.034 1.00 96.50 88 PHE A N 1
ATOM 705 C CA . PHE A 1 88 ? 14.280 6.797 -2.462 1.00 96.50 88 PHE A CA 1
ATOM 706 C C . PHE A 1 88 ? 13.425 7.218 -1.267 1.00 96.50 88 PHE A C 1
ATOM 708 O O . PHE A 1 88 ? 12.962 8.359 -1.239 1.00 96.50 88 PHE A O 1
ATOM 715 N N . LEU A 1 89 ? 13.267 6.361 -0.253 1.00 95.06 89 LEU A N 1
ATOM 716 C CA . LEU A 1 89 ? 12.477 6.692 0.940 1.00 95.06 89 LEU A CA 1
ATOM 717 C C . LEU A 1 89 ? 13.032 7.917 1.682 1.00 95.06 89 LEU A C 1
ATOM 719 O O . LEU A 1 89 ? 12.271 8.790 2.095 1.00 95.06 89 LEU A O 1
ATOM 723 N N . GLN A 1 90 ? 14.357 8.025 1.807 1.00 95.56 90 GLN A N 1
ATOM 724 C CA . GLN A 1 90 ? 15.012 9.174 2.442 1.00 95.56 90 GLN A CA 1
ATOM 725 C C . GLN A 1 90 ? 14.847 10.476 1.649 1.00 95.56 90 GLN A C 1
ATOM 727 O O . GLN A 1 90 ? 14.869 11.553 2.242 1.00 95.56 90 GLN A O 1
ATOM 732 N N . SER A 1 91 ? 14.642 10.394 0.333 1.00 94.81 91 SER A N 1
ATOM 733 C CA . SER A 1 91 ? 14.403 11.567 -0.516 1.00 94.81 91 SER A CA 1
ATOM 734 C C . SER A 1 91 ? 12.968 12.110 -0.444 1.00 94.81 91 SER A C 1
ATOM 736 O O . SER A 1 91 ? 12.741 13.270 -0.791 1.00 94.81 91 SER A O 1
ATOM 738 N N . MET A 1 92 ? 11.994 11.319 0.030 1.00 93.06 92 MET A N 1
ATOM 739 C CA . MET A 1 92 ? 10.570 11.689 -0.002 1.00 93.06 92 MET A CA 1
ATOM 740 C C . MET A 1 92 ? 10.234 13.006 0.717 1.00 93.06 92 MET A C 1
ATOM 742 O O . MET A 1 92 ? 9.504 13.800 0.123 1.00 93.06 92 MET A O 1
ATOM 746 N N . PRO A 1 93 ? 10.758 13.305 1.927 1.00 90.00 93 PRO A N 1
ATOM 747 C CA . PRO A 1 93 ? 10.448 14.567 2.603 1.00 90.00 93 PRO A CA 1
ATOM 748 C C . PRO A 1 93 ? 10.919 15.795 1.817 1.00 90.00 93 PRO A C 1
ATOM 750 O O . PRO A 1 93 ? 10.242 16.817 1.789 1.00 90.00 93 PRO A O 1
ATOM 753 N N . GLN A 1 94 ? 12.063 15.694 1.135 1.00 90.75 94 GLN A N 1
ATOM 754 C CA . GLN A 1 94 ? 12.549 16.777 0.282 1.00 90.75 94 GLN A CA 1
ATOM 755 C C . GLN A 1 94 ? 11.669 16.934 -0.965 1.00 90.75 94 GLN A C 1
ATOM 757 O O . GLN A 1 94 ? 11.353 18.055 -1.357 1.00 90.75 94 GLN A O 1
ATOM 762 N N . ILE A 1 95 ? 11.226 15.821 -1.559 1.00 89.94 95 ILE A N 1
ATOM 763 C CA . ILE A 1 95 ? 10.312 15.835 -2.709 1.00 89.94 95 ILE A CA 1
ATOM 764 C C . ILE A 1 95 ? 8.976 16.490 -2.344 1.00 89.94 95 ILE A C 1
ATOM 766 O O . ILE A 1 95 ? 8.459 17.262 -3.150 1.00 89.94 95 ILE A O 1
ATOM 770 N N . GLU A 1 96 ? 8.436 16.204 -1.158 1.00 86.44 96 GLU A N 1
ATOM 771 C CA . GLU A 1 96 ? 7.210 16.837 -0.658 1.00 86.44 96 GLU A CA 1
ATOM 772 C C . GLU A 1 96 ? 7.415 18.318 -0.375 1.00 86.44 96 GLU A C 1
ATOM 774 O O . GLU A 1 96 ? 6.608 19.126 -0.816 1.00 86.44 96 GLU A O 1
ATOM 779 N N . LYS A 1 97 ? 8.538 18.709 0.227 1.00 86.19 97 LYS A N 1
ATOM 780 C CA . LYS A 1 97 ? 8.853 20.126 0.432 1.00 86.19 97 LYS A CA 1
ATOM 781 C C . LYS A 1 97 ? 8.911 20.911 -0.886 1.00 86.19 97 LYS A C 1
ATOM 783 O O . LYS A 1 97 ? 8.493 22.065 -0.938 1.00 86.19 97 LYS A O 1
ATOM 788 N N . GLU A 1 98 ? 9.440 20.303 -1.946 1.00 85.25 98 GLU A N 1
ATOM 789 C CA . GLU A 1 98 ? 9.521 20.898 -3.290 1.00 85.25 98 GLU A CA 1
ATOM 790 C C . GLU A 1 98 ? 8.205 20.839 -4.070 1.00 85.25 98 GLU A C 1
ATOM 792 O O . GLU A 1 98 ? 7.985 21.629 -4.991 1.00 85.25 98 GLU A O 1
ATOM 797 N N . ASN A 1 99 ? 7.346 19.874 -3.757 1.00 79.81 99 ASN A N 1
ATOM 798 C CA . ASN A 1 99 ? 6.063 19.677 -4.412 1.00 79.81 99 ASN A CA 1
ATOM 799 C C . ASN A 1 99 ? 4.993 19.357 -3.363 1.00 79.81 99 ASN A C 1
ATOM 801 O O . ASN A 1 99 ? 4.541 18.213 -3.306 1.00 79.81 99 ASN A O 1
ATOM 805 N N . PRO A 1 100 ? 4.600 20.344 -2.534 1.00 74.12 100 PRO A N 1
ATOM 806 C CA . PRO A 1 100 ? 3.715 20.087 -1.412 1.00 74.12 100 PRO A CA 1
ATOM 807 C C . PRO A 1 100 ? 2.391 19.530 -1.903 1.00 74.12 100 PRO A C 1
ATOM 809 O O . PRO A 1 100 ? 1.687 20.152 -2.703 1.00 74.12 100 PRO A O 1
ATOM 812 N N . PHE A 1 101 ? 2.049 18.347 -1.412 1.00 67.62 101 PHE A N 1
ATOM 813 C CA . PHE A 1 101 ? 0.737 17.776 -1.629 1.00 67.62 101 PHE A CA 1
ATOM 814 C C . PHE A 1 101 ? -0.176 18.224 -0.487 1.00 67.62 101 PHE A C 1
ATOM 816 O O . PHE A 1 101 ? -0.162 17.651 0.600 1.00 67.62 101 PHE A O 1
ATOM 823 N N . TYR A 1 102 ? -0.917 19.308 -0.723 1.00 59.91 102 TYR A N 1
ATOM 824 C CA . TYR A 1 102 ? -1.823 19.882 0.275 1.00 59.91 102 TYR A CA 1
ATOM 825 C C . TYR A 1 102 ? -3.140 19.109 0.417 1.00 59.91 102 TYR A C 1
ATOM 827 O O . TYR A 1 102 ? -3.730 19.130 1.492 1.00 59.91 102 TYR A O 1
ATOM 835 N N . GLU A 1 103 ? -3.603 18.427 -0.632 1.00 60.69 103 GLU A N 1
ATOM 836 C CA . GLU A 1 103 ? -4.922 17.785 -0.633 1.00 60.69 103 GLU A CA 1
ATOM 837 C C . GLU A 1 103 ? -4.936 16.529 0.253 1.00 60.69 103 GLU A C 1
ATOM 839 O O . GLU A 1 103 ? -4.240 15.558 -0.013 1.00 60.69 103 GLU A O 1
ATOM 844 N N . GLY A 1 104 ? -5.747 16.485 1.306 1.00 68.06 104 GLY A N 1
ATOM 845 C CA . GLY A 1 104 ? -5.975 15.257 2.076 1.00 68.06 104 GLY A CA 1
ATOM 846 C C . GLY A 1 104 ? -5.052 15.032 3.277 1.00 68.06 104 GLY A C 1
ATOM 847 O O . GLY A 1 104 ? -5.401 14.229 4.139 1.00 68.06 104 GLY A O 1
ATOM 848 N N . LYS A 1 105 ? -3.906 15.720 3.400 1.00 82.12 105 LYS A N 1
ATOM 849 C CA . LYS A 1 105 ? -3.003 15.556 4.562 1.00 82.12 105 LYS A CA 1
ATOM 850 C C . LYS A 1 105 ? -3.694 15.934 5.876 1.00 82.12 105 LYS A C 1
ATOM 852 O O . LYS A 1 105 ? -3.627 15.191 6.856 1.00 82.12 105 LYS A O 1
ATOM 857 N N . ILE A 1 106 ? -4.342 17.099 5.898 1.00 82.44 106 ILE A N 1
ATOM 858 C CA . ILE A 1 106 ? -5.021 17.621 7.091 1.00 82.44 106 ILE A CA 1
ATOM 859 C C . ILE A 1 106 ? -6.242 16.751 7.406 1.00 82.44 106 ILE A C 1
ATOM 861 O O . ILE A 1 106 ? -6.519 16.451 8.565 1.00 82.44 106 ILE A O 1
ATOM 865 N N . GLU A 1 107 ? -6.938 16.305 6.371 1.00 83.38 107 GLU A N 1
ATOM 866 C CA . GLU A 1 107 ? -8.140 15.490 6.419 1.00 83.38 107 GLU A CA 1
ATOM 867 C C . GLU A 1 107 ? -7.838 14.105 6.996 1.00 83.38 107 GLU A C 1
ATOM 869 O O . GLU A 1 107 ? -8.531 13.677 7.917 1.00 83.38 107 GLU A O 1
ATOM 874 N N . VAL A 1 108 ? -6.765 13.438 6.548 1.00 88.25 108 VAL A N 1
ATOM 875 C CA . VAL A 1 108 ? -6.326 12.147 7.109 1.00 88.25 108 VAL A CA 1
ATOM 876 C C . VAL A 1 108 ? -5.906 12.307 8.568 1.00 88.25 108 VAL A C 1
ATOM 878 O O . VAL A 1 108 ? -6.346 11.530 9.416 1.00 88.25 108 VAL A O 1
ATOM 881 N N . LYS A 1 109 ? -5.110 13.332 8.899 1.00 91.00 109 LYS A N 1
ATOM 882 C CA . LYS A 1 109 ? -4.711 13.596 10.291 1.00 91.00 109 LYS A CA 1
ATOM 883 C C . LYS A 1 109 ? -5.920 13.824 11.194 1.00 91.00 109 LYS A C 1
ATOM 885 O O . LYS A 1 109 ? -6.020 13.233 12.269 1.00 91.00 109 LYS A O 1
ATOM 890 N N . ASN A 1 110 ? -6.858 14.656 10.754 1.00 89.44 110 ASN A N 1
ATOM 891 C CA . ASN A 1 110 ? -8.079 14.938 11.500 1.00 89.44 110 ASN A CA 1
ATOM 892 C C . ASN A 1 110 ? -8.958 13.694 11.639 1.00 89.44 110 ASN A C 1
ATOM 894 O O . ASN A 1 110 ? -9.504 13.468 12.717 1.00 89.44 110 ASN A O 1
ATOM 898 N N . LEU A 1 111 ? -9.075 12.881 10.588 1.00 87.50 111 LEU A N 1
ATOM 899 C CA . LEU A 1 111 ? -9.800 11.616 10.621 1.00 87.50 111 LEU A CA 1
ATOM 900 C C . LEU A 1 111 ? -9.225 10.680 11.686 1.00 87.50 111 LEU A C 1
ATOM 902 O O . LEU A 1 111 ? -9.965 10.247 12.567 1.00 87.50 111 LEU A O 1
ATOM 906 N N . VAL A 1 112 ? -7.919 10.403 11.643 1.00 91.00 112 VAL A N 1
ATOM 907 C CA . VAL A 1 112 ? -7.267 9.492 12.598 1.00 91.00 112 VAL A CA 1
ATOM 908 C C . VAL A 1 112 ? -7.440 10.007 14.027 1.00 91.00 112 VAL A C 1
ATOM 910 O O . VAL A 1 112 ? -7.901 9.263 14.888 1.00 91.00 112 VAL A O 1
ATOM 913 N N . ASN A 1 113 ? -7.204 11.300 14.269 1.00 91.25 113 ASN A N 1
ATOM 914 C CA . ASN A 1 113 ? -7.400 11.906 15.590 1.00 91.25 113 ASN A CA 1
ATOM 915 C C . ASN A 1 113 ? -8.841 11.760 16.101 1.00 91.25 113 ASN A C 1
ATOM 917 O O . ASN A 1 113 ? -9.054 11.396 17.258 1.00 91.25 113 ASN A O 1
ATOM 921 N N . LYS A 1 114 ? -9.838 12.020 15.248 1.00 91.12 114 LYS A N 1
ATOM 922 C CA . LYS A 1 114 ? -11.259 11.879 15.601 1.00 91.12 114 LYS A CA 1
ATOM 923 C C . LYS A 1 114 ? -11.634 10.429 15.908 1.00 91.12 114 LYS A C 1
ATOM 925 O O . LYS A 1 114 ? -12.393 10.193 16.846 1.00 91.12 114 LYS A O 1
ATOM 930 N N . LEU A 1 115 ? -11.139 9.466 15.130 1.00 90.62 115 LEU A N 1
ATOM 931 C CA . LEU A 1 115 ? -11.395 8.041 15.365 1.00 90.62 115 LEU A CA 1
ATOM 932 C C . LEU A 1 115 ? -10.777 7.590 16.692 1.00 90.62 115 LEU A C 1
ATOM 934 O O . LEU A 1 115 ? -11.476 6.990 17.510 1.00 90.62 115 LEU A O 1
ATOM 938 N N . THR A 1 116 ? -9.532 7.987 16.961 1.00 90.38 116 THR A N 1
ATOM 939 C CA . THR A 1 116 ? -8.844 7.716 18.231 1.00 90.38 116 THR A CA 1
ATOM 940 C C . THR A 1 116 ? -9.600 8.301 19.424 1.00 90.38 116 THR A C 1
ATOM 942 O O . THR A 1 116 ? -9.835 7.597 20.404 1.00 90.38 116 THR A O 1
ATOM 945 N N . GLN A 1 117 ? -10.072 9.551 19.340 1.00 91.44 117 GLN A N 1
ATOM 946 C CA . GLN A 1 117 ? -10.885 10.180 20.396 1.00 91.44 117 GLN A CA 1
ATOM 947 C C . GLN A 1 117 ? -12.200 9.438 20.674 1.00 91.44 117 GLN A C 1
ATOM 949 O O . GLN A 1 117 ? -12.711 9.483 21.791 1.00 91.44 117 GLN A O 1
ATOM 954 N N . LYS A 1 118 ? -12.748 8.747 19.670 1.00 89.94 118 LYS A N 1
ATOM 955 C CA . LYS A 1 118 ? -13.960 7.922 19.790 1.00 89.94 118 LYS A CA 1
ATOM 956 C C . LYS A 1 118 ? -13.672 6.482 20.224 1.00 89.94 118 LYS A C 1
ATOM 958 O O . LYS A 1 118 ? -14.606 5.690 20.309 1.00 89.94 118 LYS A O 1
ATOM 963 N N . GLY A 1 119 ? -12.410 6.127 20.473 1.00 90.06 119 GLY A N 1
ATOM 964 C CA . GLY A 1 119 ? -12.005 4.756 20.788 1.00 90.06 119 GLY A CA 1
ATOM 965 C C . GLY A 1 119 ? -12.187 3.785 19.618 1.00 90.06 119 GLY A C 1
ATOM 966 O O . GLY A 1 119 ? -12.392 2.594 19.839 1.00 90.06 119 GLY A O 1
ATOM 967 N N . ILE A 1 120 ? -12.166 4.283 18.377 1.00 91.44 120 ILE A N 1
ATOM 968 C CA . ILE A 1 120 ? -12.271 3.468 17.165 1.00 91.44 120 ILE A CA 1
ATOM 969 C C . ILE A 1 120 ? -10.861 3.195 16.649 1.00 91.44 120 ILE A C 1
ATOM 971 O O . ILE A 1 120 ? -10.159 4.119 16.241 1.00 91.44 120 ILE A O 1
ATOM 975 N N . SER A 1 121 ? -10.462 1.923 16.631 1.00 93.88 121 SER A N 1
ATOM 976 C CA . SER A 1 121 ? -9.158 1.512 16.106 1.00 93.88 121 SER A CA 1
ATOM 977 C C . SER A 1 121 ? -9.059 1.793 14.603 1.00 93.88 121 SER A C 1
ATOM 979 O O . SER A 1 121 ? -9.992 1.499 13.846 1.00 93.88 121 SER A O 1
ATOM 981 N N . PHE A 1 122 ? -7.919 2.329 14.172 1.00 95.38 122 PHE A N 1
ATOM 982 C CA . PHE A 1 122 ? -7.607 2.620 12.775 1.00 95.38 122 PHE A CA 1
ATOM 983 C C . PHE A 1 122 ? -6.384 1.813 12.337 1.00 95.38 122 PHE A C 1
ATOM 985 O O . PHE A 1 122 ? -5.376 1.803 13.038 1.00 95.38 122 PHE A O 1
ATOM 992 N N . TYR A 1 123 ? -6.474 1.157 11.184 1.00 98.00 123 TYR A N 1
ATOM 993 C CA . TYR A 1 123 ? -5.428 0.313 10.617 1.00 98.00 123 TYR A CA 1
ATOM 994 C C . TYR A 1 123 ? -5.152 0.700 9.165 1.00 98.00 123 TYR A C 1
ATOM 996 O O . TYR A 1 123 ? -6.062 1.059 8.416 1.00 98.00 123 TYR A O 1
ATOM 1004 N N . ILE A 1 124 ? -3.900 0.546 8.746 1.00 98.25 124 ILE A N 1
ATOM 1005 C CA . ILE A 1 124 ? -3.510 0.555 7.335 1.00 98.25 124 ILE A CA 1
ATOM 1006 C C . ILE A 1 124 ? -3.405 -0.882 6.848 1.00 98.25 124 ILE A C 1
ATOM 1008 O O . ILE A 1 124 ? -2.795 -1.706 7.527 1.00 98.25 124 ILE A O 1
ATOM 1012 N N . PHE A 1 125 ? -3.931 -1.162 5.656 1.00 98.25 125 PHE A N 1
ATOM 1013 C CA . PHE A 1 125 ? -3.757 -2.442 4.973 1.00 98.25 125 PHE A CA 1
ATOM 1014 C C . PHE A 1 125 ? -3.332 -2.238 3.515 1.00 98.25 125 PHE A C 1
ATOM 1016 O O . PHE A 1 125 ? -4.151 -1.950 2.642 1.00 98.25 125 PHE A O 1
ATOM 1023 N N . SER A 1 126 ? -2.033 -2.390 3.252 1.00 97.50 126 SER A N 1
ATOM 1024 C CA . SER A 1 126 ? -1.412 -2.025 1.978 1.00 97.50 126 SER A CA 1
ATOM 1025 C C . SER A 1 126 ? -0.556 -3.143 1.382 1.00 97.50 126 SER A C 1
ATOM 1027 O O . SER A 1 126 ? 0.061 -3.931 2.095 1.00 97.50 126 SER A O 1
ATOM 1029 N N . ASN A 1 127 ? -0.477 -3.165 0.048 1.00 96.44 127 ASN A N 1
ATOM 1030 C CA . ASN A 1 127 ? 0.484 -3.985 -0.698 1.00 96.44 127 ASN A CA 1
ATOM 1031 C C . ASN A 1 127 ? 1.896 -3.377 -0.728 1.00 96.44 127 ASN A C 1
ATOM 1033 O O . ASN A 1 127 ? 2.834 -4.039 -1.166 1.00 96.44 127 ASN A O 1
ATOM 1037 N N . ALA A 1 128 ? 2.060 -2.128 -0.287 1.00 96.25 128 ALA A N 1
ATOM 1038 C CA . ALA A 1 128 ? 3.364 -1.506 -0.114 1.00 96.25 128 ALA A CA 1
ATOM 1039 C C . ALA A 1 128 ? 4.010 -1.937 1.220 1.00 96.25 128 ALA A C 1
ATOM 1041 O O . ALA A 1 128 ? 3.304 -2.323 2.157 1.00 96.25 128 ALA A O 1
ATOM 1042 N N . PRO A 1 129 ? 5.346 -1.853 1.356 1.00 97.06 129 PRO A N 1
ATOM 1043 C CA . PRO A 1 129 ? 6.009 -2.195 2.609 1.00 97.06 129 PRO A CA 1
ATOM 1044 C C . PRO A 1 129 ? 5.682 -1.192 3.728 1.00 97.06 129 PRO A C 1
ATOM 1046 O O . PRO A 1 129 ? 5.429 -0.007 3.488 1.00 97.06 129 PRO A O 1
ATOM 1049 N N . VAL A 1 130 ? 5.767 -1.636 4.982 1.00 97.50 130 VAL A N 1
ATOM 1050 C CA . VAL A 1 130 ? 5.520 -0.850 6.202 1.00 97.50 130 VAL A CA 1
ATOM 1051 C C . VAL A 1 130 ? 6.362 0.425 6.214 1.00 97.50 130 VAL A C 1
ATOM 1053 O O . VAL A 1 130 ? 5.873 1.488 6.593 1.00 97.50 130 VAL A O 1
ATOM 1056 N N . LYS A 1 131 ? 7.615 0.366 5.743 1.00 96.50 131 LYS A N 1
ATOM 1057 C CA . LYS A 1 131 ? 8.499 1.544 5.664 1.00 96.50 131 LYS A CA 1
ATOM 1058 C C . LYS A 1 131 ? 7.978 2.634 4.724 1.00 96.50 131 LYS A C 1
ATOM 1060 O O . LYS A 1 131 ? 8.154 3.813 5.035 1.00 96.50 131 LYS A O 1
ATOM 1065 N N . TRP A 1 132 ? 7.336 2.265 3.615 1.00 96.75 132 TRP A N 1
ATOM 1066 C CA . TRP A 1 132 ? 6.686 3.225 2.719 1.00 96.75 132 TRP A CA 1
ATOM 1067 C C . TRP A 1 132 ? 5.504 3.886 3.426 1.00 96.75 132 TRP A C 1
ATOM 1069 O O . TRP A 1 132 ? 5.464 5.111 3.541 1.00 96.75 132 TRP A O 1
ATOM 1079 N N . CYS A 1 133 ? 4.613 3.068 3.994 1.00 97.50 133 CYS A N 1
ATOM 1080 C CA . CYS A 1 133 ? 3.426 3.541 4.703 1.00 97.50 133 CYS A CA 1
ATOM 1081 C C . CYS A 1 133 ? 3.801 4.490 5.849 1.00 97.50 133 CYS A C 1
ATOM 1083 O O . CYS A 1 133 ? 3.263 5.589 5.952 1.00 97.50 133 CYS A O 1
ATOM 1085 N N . LYS A 1 134 ? 4.797 4.118 6.662 1.00 96.62 134 LYS A N 1
ATOM 1086 C CA . LYS A 1 134 ? 5.303 4.952 7.758 1.00 96.62 134 LYS A CA 1
ATOM 1087 C C . LYS A 1 134 ? 5.877 6.277 7.261 1.00 96.62 134 LYS A C 1
ATOM 1089 O O . LYS A 1 134 ? 5.598 7.320 7.841 1.00 96.62 134 LYS A O 1
ATOM 1094 N N . THR A 1 135 ? 6.679 6.250 6.197 1.00 95.31 135 THR A N 1
ATOM 1095 C CA . THR A 1 135 ? 7.267 7.477 5.637 1.00 95.31 135 THR A CA 1
ATOM 1096 C C . THR A 1 135 ? 6.178 8.433 5.159 1.00 95.31 135 THR A C 1
ATOM 1098 O O . THR A 1 135 ? 6.208 9.613 5.502 1.00 95.31 135 THR A O 1
ATOM 1101 N N . ALA A 1 136 ? 5.181 7.927 4.436 1.00 94.25 136 ALA A N 1
ATOM 1102 C CA . ALA A 1 136 ? 4.076 8.745 3.955 1.00 94.25 136 ALA A CA 1
ATOM 1103 C C . ALA A 1 136 ? 3.153 9.242 5.091 1.00 94.25 136 ALA A C 1
ATOM 1105 O O . ALA A 1 136 ? 2.731 10.395 5.055 1.00 94.25 136 ALA A O 1
ATOM 1106 N N . LEU A 1 137 ? 2.908 8.450 6.144 1.00 94.62 137 LEU A N 1
ATOM 1107 C CA . LEU A 1 137 ? 2.204 8.913 7.351 1.00 94.62 137 LEU A CA 1
ATOM 1108 C C . LEU A 1 137 ? 2.948 10.041 8.076 1.00 94.62 137 LEU A C 1
ATOM 1110 O O . LEU A 1 137 ? 2.337 11.052 8.417 1.00 94.62 137 LEU A O 1
ATOM 1114 N N . ASN A 1 138 ? 4.267 9.912 8.244 1.00 93.50 138 ASN A N 1
ATOM 1115 C CA . ASN A 1 138 ? 5.097 10.956 8.851 1.00 93.50 138 ASN A CA 1
ATOM 1116 C C . ASN A 1 138 ? 5.020 12.263 8.053 1.00 93.50 138 ASN A C 1
ATOM 1118 O O . ASN A 1 138 ? 4.930 13.344 8.627 1.00 93.50 138 ASN A O 1
ATOM 1122 N N . MET A 1 139 ? 5.016 12.170 6.721 1.00 91.06 139 MET A N 1
ATOM 1123 C CA . MET A 1 139 ? 4.826 13.334 5.854 1.00 91.06 139 MET A CA 1
ATOM 1124 C C . MET A 1 139 ? 3.449 13.974 6.038 1.00 91.06 139 MET A C 1
ATOM 1126 O O . MET A 1 139 ? 3.320 15.184 5.861 1.00 91.06 139 MET A O 1
ATOM 1130 N N . MET A 1 140 ? 2.434 13.198 6.422 1.00 91.31 140 MET A N 1
ATOM 1131 C CA . MET A 1 140 ? 1.095 13.695 6.739 1.00 91.31 140 MET A CA 1
ATOM 1132 C C . MET A 1 140 ? 0.926 14.145 8.199 1.00 91.31 140 MET A C 1
ATOM 1134 O O . MET A 1 140 ? -0.131 14.663 8.547 1.00 91.31 140 MET A O 1
ATOM 1138 N N . ASP A 1 141 ? 1.971 14.030 9.025 1.00 92.56 141 ASP A N 1
ATOM 1139 C CA . ASP A 1 141 ? 1.929 14.316 10.466 1.00 92.56 141 ASP A CA 1
ATOM 1140 C C . ASP A 1 141 ? 0.847 13.492 11.194 1.00 92.56 141 ASP A C 1
ATOM 1142 O O . ASP A 1 141 ? 0.099 13.987 12.042 1.00 92.56 141 ASP A O 1
ATOM 1146 N N . VAL A 1 142 ? 0.737 12.223 10.789 1.00 94.06 142 VAL A N 1
ATOM 1147 C CA . VAL A 1 142 ? -0.167 11.225 11.363 1.00 94.06 142 VAL A CA 1
ATOM 1148 C C . VAL A 1 142 ? 0.653 10.268 12.211 1.00 94.06 142 VAL A C 1
ATOM 1150 O O . VAL A 1 142 ? 1.496 9.540 11.685 1.00 94.06 142 VAL A O 1
ATOM 1153 N N . ASP A 1 143 ? 0.377 10.257 13.510 1.00 92.69 143 ASP A N 1
ATOM 1154 C CA . ASP A 1 143 ? 0.965 9.295 14.434 1.00 92.69 143 ASP A CA 1
ATOM 1155 C C . ASP A 1 143 ? 0.057 8.067 14.538 1.00 92.69 143 ASP A C 1
ATOM 1157 O O . ASP A 1 143 ? -1.117 8.169 14.904 1.00 92.69 143 ASP A O 1
ATOM 1161 N N . LEU A 1 144 ? 0.586 6.912 14.143 1.00 94.94 144 LEU A N 1
ATOM 1162 C CA . LEU A 1 144 ? -0.117 5.638 14.173 1.00 94.94 144 LEU A CA 1
ATOM 1163 C C . LEU A 1 144 ? 0.845 4.554 14.651 1.00 94.94 144 LEU A C 1
ATOM 1165 O O . LEU A 1 144 ? 1.951 4.418 14.116 1.00 94.94 144 LEU A O 1
ATOM 1169 N N . ASP A 1 145 ? 0.403 3.755 15.623 1.00 94.88 145 ASP A N 1
ATOM 1170 C CA . ASP A 1 145 ? 1.204 2.655 16.152 1.00 94.88 145 ASP A CA 1
ATOM 1171 C C . ASP A 1 145 ? 1.656 1.712 15.034 1.00 94.88 145 ASP A C 1
ATOM 1173 O O . ASP A 1 145 ? 0.875 1.330 14.161 1.00 94.88 145 ASP A O 1
ATOM 1177 N N . LEU A 1 146 ? 2.916 1.269 15.089 1.00 94.81 146 LEU A N 1
ATOM 1178 C CA . LEU A 1 146 ? 3.482 0.370 14.075 1.00 94.81 146 LEU A CA 1
ATOM 1179 C C . LEU A 1 146 ? 2.680 -0.925 13.914 1.00 94.81 146 LEU A C 1
ATOM 1181 O O . LEU A 1 146 ? 2.584 -1.445 12.807 1.00 94.81 146 LEU A O 1
ATOM 1185 N N . GLN A 1 147 ? 2.078 -1.421 14.998 1.00 95.88 147 GLN A N 1
ATOM 1186 C CA . GLN A 1 147 ? 1.222 -2.608 14.967 1.00 95.88 147 GLN A CA 1
ATOM 1187 C C . GLN A 1 147 ? -0.066 -2.406 14.154 1.00 95.88 147 GLN A C 1
ATOM 1189 O O . GLN A 1 147 ? -0.690 -3.376 13.735 1.00 95.88 147 GLN A O 1
ATOM 1194 N N . ASN A 1 148 ? -0.459 -1.155 13.912 1.00 97.19 148 ASN A N 1
ATOM 1195 C CA . ASN A 1 148 ? -1.631 -0.807 13.120 1.00 97.19 148 ASN A CA 1
ATOM 1196 C C . ASN A 1 148 ? -1.284 -0.567 11.640 1.00 97.19 148 ASN A C 1
ATOM 1198 O O . ASN A 1 148 ? -2.175 -0.281 10.843 1.00 97.19 148 ASN A O 1
ATOM 1202 N N . ILE A 1 149 ? -0.009 -0.688 11.248 1.00 97.94 149 ILE A N 1
ATOM 1203 C CA . ILE A 1 149 ? 0.445 -0.537 9.862 1.00 97.94 149 ILE A CA 1
ATOM 1204 C C . ILE A 1 149 ? 0.726 -1.917 9.268 1.00 97.94 149 ILE A C 1
ATOM 1206 O O . ILE A 1 149 ? 1.783 -2.506 9.492 1.00 97.94 149 ILE A O 1
ATOM 1210 N N . ILE A 1 150 ? -0.207 -2.426 8.467 1.00 98.12 150 ILE A N 1
ATOM 1211 C CA . ILE A 1 150 ? -0.107 -3.745 7.841 1.00 98.12 150 ILE A CA 1
ATOM 1212 C C . ILE A 1 150 ? 0.298 -3.585 6.371 1.00 98.12 150 ILE A C 1
ATOM 1214 O O . ILE A 1 150 ? -0.544 -3.488 5.479 1.00 98.12 150 ILE A O 1
ATOM 1218 N N . GLY A 1 151 ? 1.610 -3.521 6.132 1.00 97.38 151 GLY A N 1
ATOM 1219 C CA . GLY A 1 151 ? 2.208 -3.559 4.793 1.00 97.38 151 GLY A CA 1
ATOM 1220 C C . GLY A 1 151 ? 2.561 -4.978 4.334 1.00 97.38 151 GLY A C 1
ATOM 1221 O O . GLY A 1 151 ? 2.410 -5.939 5.086 1.00 97.38 151 GLY A O 1
ATOM 1222 N N . SER A 1 152 ? 3.101 -5.112 3.122 1.00 95.94 152 SER A N 1
ATOM 1223 C CA . SER A 1 152 ? 3.488 -6.407 2.528 1.00 95.94 152 SER A CA 1
ATOM 1224 C C . SER A 1 152 ? 4.550 -7.186 3.314 1.00 95.94 152 SER A C 1
ATOM 1226 O O . SER A 1 152 ? 4.671 -8.395 3.155 1.00 95.94 152 SER A O 1
ATOM 1228 N N . ASP A 1 153 ? 5.362 -6.492 4.112 1.00 95.25 153 ASP A N 1
ATOM 1229 C CA . ASP A 1 153 ? 6.408 -7.020 5.002 1.00 95.25 153 ASP A CA 1
ATOM 1230 C C . ASP A 1 153 ? 5.994 -6.944 6.484 1.00 95.25 153 ASP A C 1
ATOM 1232 O O . ASP A 1 153 ? 6.850 -6.894 7.368 1.00 95.25 153 ASP A O 1
ATOM 1236 N N . SER A 1 154 ? 4.689 -6.879 6.774 1.00 96.62 154 SER A N 1
ATOM 1237 C CA . SER A 1 154 ? 4.208 -6.804 8.153 1.00 96.62 154 SER A CA 1
ATOM 1238 C C . SER A 1 154 ? 4.583 -8.051 8.953 1.00 96.62 154 SER A C 1
ATOM 1240 O O . SER A 1 154 ? 4.472 -9.180 8.476 1.00 96.62 154 SER A O 1
ATOM 1242 N N . TYR A 1 155 ? 4.956 -7.843 10.216 1.00 94.88 155 TYR A N 1
ATOM 1243 C CA . TYR A 1 155 ? 5.370 -8.910 11.129 1.00 94.88 155 TYR A CA 1
ATOM 1244 C C . TYR A 1 155 ? 4.282 -9.971 11.352 1.00 94.88 155 TYR A C 1
ATOM 1246 O O . TYR A 1 155 ? 4.603 -11.115 11.670 1.00 94.88 155 TYR A O 1
ATOM 1254 N N . ILE A 1 156 ? 3.002 -9.621 11.160 1.00 95.62 156 ILE A N 1
ATOM 1255 C CA . ILE A 1 156 ? 1.878 -10.560 11.305 1.00 95.62 156 ILE A CA 1
ATOM 1256 C C . ILE A 1 156 ? 1.928 -11.694 10.264 1.00 95.62 156 ILE A C 1
ATOM 1258 O O . ILE A 1 156 ? 1.254 -12.713 10.415 1.00 95.62 156 ILE A O 1
ATOM 1262 N N . TYR A 1 157 ? 2.728 -11.527 9.207 1.00 94.81 157 TYR A N 1
ATOM 1263 C CA . TYR A 1 157 ? 2.959 -12.529 8.170 1.00 94.81 157 TYR A CA 1
ATOM 1264 C C . TYR A 1 157 ? 4.180 -13.422 8.453 1.00 94.81 157 TYR A C 1
ATOM 1266 O O . TYR A 1 157 ? 4.432 -14.370 7.707 1.00 94.81 157 TYR A O 1
ATOM 1274 N N . GLY A 1 158 ? 4.923 -13.173 9.539 1.00 91.44 158 GLY A N 1
ATOM 1275 C CA . GLY A 1 158 ? 6.159 -13.891 9.853 1.00 91.44 158 GLY A CA 1
ATOM 1276 C C . GLY A 1 158 ? 7.205 -13.712 8.749 1.00 91.44 158 GLY A C 1
ATOM 1277 O O . GLY A 1 158 ? 7.508 -12.590 8.357 1.00 91.44 158 GLY A O 1
ATOM 1278 N N . ASP A 1 159 ? 7.726 -14.823 8.225 1.00 88.00 159 ASP A N 1
ATOM 1279 C CA . ASP A 1 159 ? 8.710 -14.821 7.129 1.00 88.00 159 ASP A CA 1
ATOM 1280 C C . ASP A 1 159 ? 8.075 -14.682 5.731 1.00 88.00 159 ASP A C 1
ATOM 1282 O O . ASP A 1 159 ? 8.776 -14.651 4.715 1.00 88.00 159 ASP A O 1
ATOM 1286 N N . GLN A 1 160 ? 6.743 -14.641 5.647 1.00 89.12 160 GLN A N 1
ATOM 1287 C CA . GLN A 1 160 ? 6.025 -14.510 4.384 1.00 89.12 160 GLN A CA 1
ATOM 1288 C C . GLN A 1 160 ? 5.777 -13.038 4.053 1.00 89.12 160 GLN A C 1
ATOM 1290 O O . GLN A 1 160 ? 5.548 -12.215 4.931 1.00 89.12 160 GLN A O 1
ATOM 1295 N N . MET A 1 161 ? 5.758 -12.716 2.759 1.00 89.75 161 MET A N 1
ATOM 1296 C CA . MET A 1 161 ? 5.237 -11.438 2.276 1.00 89.75 161 MET A CA 1
ATOM 1297 C C . MET A 1 161 ? 3.920 -11.684 1.559 1.00 89.75 161 MET A C 1
ATOM 1299 O O . MET A 1 161 ? 3.924 -12.146 0.414 1.00 89.75 161 MET A O 1
ATOM 1303 N N . LEU A 1 162 ? 2.818 -11.408 2.251 1.00 93.56 162 LEU A N 1
ATOM 1304 C CA . LEU A 1 162 ? 1.467 -11.588 1.731 1.00 93.56 162 LEU A CA 1
ATOM 1305 C C . LEU A 1 162 ? 0.959 -10.299 1.092 1.00 93.56 162 LEU A C 1
ATOM 1307 O O . LEU A 1 162 ? 1.285 -9.194 1.533 1.00 93.56 162 LEU A O 1
ATOM 1311 N N . LEU A 1 163 ? 0.156 -10.450 0.043 1.00 94.19 163 LEU A N 1
ATOM 1312 C CA . LEU A 1 163 ? -0.401 -9.336 -0.718 1.00 94.19 163 LEU A CA 1
ATOM 1313 C C . LEU A 1 163 ? -1.914 -9.486 -0.850 1.00 94.19 163 LEU A C 1
ATOM 1315 O O . LEU A 1 163 ? -2.438 -10.578 -1.035 1.00 94.19 163 LEU A O 1
ATOM 1319 N N . LYS A 1 164 ? -2.636 -8.373 -0.863 1.00 94.62 164 LYS A N 1
ATOM 1320 C CA . LYS A 1 164 ? -3.987 -8.312 -1.425 1.00 94.62 164 LYS A CA 1
ATOM 1321 C C . LYS A 1 164 ? -3.924 -8.696 -2.916 1.00 94.62 164 LYS A C 1
ATOM 1323 O O . LYS A 1 164 ? -2.991 -8.256 -3.598 1.00 94.62 164 LYS A O 1
ATOM 1328 N N . PRO A 1 165 ? -4.889 -9.469 -3.451 1.00 91.94 165 PRO A N 1
ATOM 1329 C CA . PRO A 1 165 ? -6.115 -9.957 -2.811 1.00 91.94 165 PRO A CA 1
ATOM 1330 C C . PRO A 1 165 ? -6.015 -11.400 -2.255 1.00 91.94 165 PRO A C 1
ATOM 1332 O O . PRO A 1 165 ? -7.009 -12.127 -2.226 1.00 91.94 165 PRO A O 1
ATOM 1335 N N . GLU A 1 166 ? -4.835 -11.868 -1.836 1.00 91.50 166 GLU A N 1
ATOM 1336 C CA . GLU A 1 166 ? -4.654 -13.235 -1.327 1.00 91.50 166 GLU A CA 1
ATOM 1337 C C . GLU A 1 166 ? -5.436 -13.453 -0.024 1.00 91.50 166 GLU A C 1
ATOM 1339 O O . GLU A 1 166 ? -5.288 -12.708 0.942 1.00 91.50 166 GLU A O 1
ATOM 1344 N N . LYS A 1 167 ? -6.244 -14.522 0.037 1.00 93.50 167 LYS A N 1
ATOM 1345 C CA . LYS A 1 167 ? -7.123 -14.822 1.185 1.00 93.50 167 LYS A CA 1
ATOM 1346 C C . LYS A 1 167 ? -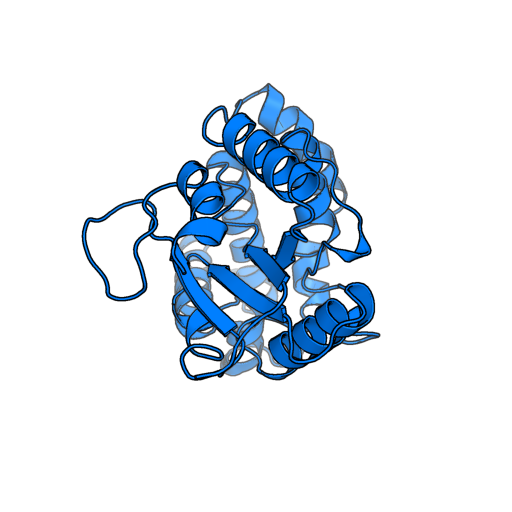6.387 -14.879 2.527 1.00 93.50 167 LYS A C 1
ATOM 1348 O O . LYS A 1 167 ? -6.939 -14.454 3.539 1.00 93.50 167 LYS A O 1
ATOM 1353 N N . GLU A 1 168 ? -5.158 -15.393 2.536 1.00 95.44 168 GLU A N 1
ATOM 1354 C CA . GLU A 1 168 ? -4.375 -15.514 3.768 1.00 95.44 168 GLU A CA 1
ATOM 1355 C C . GLU A 1 168 ? -4.021 -14.138 4.353 1.00 95.44 168 GLU A C 1
ATOM 1357 O O . GLU A 1 168 ? -4.038 -13.989 5.572 1.00 95.44 168 GLU A O 1
ATOM 1362 N N . ALA A 1 169 ? -3.817 -13.106 3.520 1.00 96.12 169 ALA A N 1
ATOM 1363 C CA . ALA A 1 169 ? -3.585 -11.741 3.997 1.00 96.12 169 ALA A CA 1
ATOM 1364 C C . ALA A 1 169 ? -4.779 -11.234 4.830 1.00 96.12 169 ALA A C 1
ATOM 1366 O O . ALA A 1 169 ? -4.596 -10.752 5.948 1.00 96.12 169 ALA A O 1
ATOM 1367 N N . TYR A 1 170 ? -6.010 -11.431 4.336 1.00 96.94 170 TYR A N 1
ATOM 1368 C CA . TYR A 1 170 ? -7.249 -11.038 5.030 1.00 96.94 170 TYR A CA 1
ATOM 1369 C C . TYR A 1 170 ? -7.483 -11.827 6.316 1.00 96.94 170 TYR A C 1
ATOM 1371 O O . TYR A 1 170 ? -7.962 -11.281 7.312 1.00 96.94 170 TYR A O 1
ATOM 1379 N N . LYS A 1 171 ? -7.142 -13.117 6.315 1.00 95.94 171 LYS A N 1
ATOM 1380 C CA . LYS A 1 171 ? -7.228 -13.949 7.514 1.00 95.94 171 LYS A CA 1
ATOM 1381 C C . LYS A 1 171 ? -6.278 -13.435 8.597 1.00 95.94 171 LYS A C 1
ATOM 1383 O O . LYS A 1 171 ? -6.725 -13.174 9.710 1.00 95.94 171 LYS A O 1
ATOM 1388 N N . LYS A 1 172 ? -5.009 -13.200 8.250 1.00 96.81 172 LYS A N 1
ATOM 1389 C CA . LYS A 1 172 ? -3.981 -12.716 9.182 1.00 96.81 172 LYS A CA 1
ATOM 1390 C C . LYS A 1 172 ? -4.309 -11.353 9.778 1.00 96.81 172 LYS A C 1
ATOM 1392 O O . LYS A 1 172 ? -4.199 -11.182 10.987 1.00 96.81 172 LYS A O 1
ATOM 1397 N N . ILE A 1 173 ? -4.765 -10.400 8.964 1.00 96.31 173 ILE A N 1
ATOM 1398 C CA . ILE A 1 173 ? -5.178 -9.090 9.487 1.00 96.31 173 ILE A CA 1
ATOM 1399 C C . ILE A 1 173 ? -6.433 -9.194 10.367 1.00 96.31 173 ILE A C 1
ATOM 1401 O O . ILE A 1 173 ? -6.512 -8.512 11.384 1.00 96.31 173 ILE A O 1
ATOM 1405 N N . THR A 1 174 ? -7.390 -10.071 10.035 1.00 95.62 174 THR A N 1
ATOM 1406 C CA . THR A 1 174 ? -8.576 -10.302 10.881 1.00 95.62 174 THR A CA 1
ATOM 1407 C C . THR A 1 174 ? -8.174 -10.831 12.258 1.00 95.62 174 THR A C 1
ATOM 1409 O O . THR A 1 174 ? -8.627 -10.297 13.269 1.00 95.62 174 THR A O 1
ATOM 1412 N N . GLU A 1 175 ? -7.316 -11.857 12.295 1.00 94.81 175 GLU A N 1
ATOM 1413 C CA . GLU A 1 175 ? -6.776 -12.446 13.529 1.00 94.81 175 GLU A CA 1
ATOM 1414 C C . GLU A 1 175 ? -6.073 -11.373 14.371 1.00 94.81 175 GLU A C 1
ATOM 1416 O O . GLU A 1 175 ? -6.452 -11.142 15.519 1.00 94.81 175 GLU A O 1
ATOM 1421 N N . HIS A 1 176 ? -5.152 -10.627 13.756 1.00 95.75 176 HIS A N 1
ATOM 1422 C CA . HIS A 1 176 ? -4.394 -9.560 14.412 1.00 95.75 176 HIS A CA 1
ATOM 1423 C C . HIS A 1 176 ? -5.280 -8.459 15.014 1.00 95.75 176 HIS A C 1
ATOM 1425 O O . HIS A 1 176 ? -5.102 -8.070 16.170 1.00 95.75 176 HIS A O 1
ATOM 1431 N N . ILE A 1 177 ? -6.265 -7.956 14.261 1.00 94.88 177 ILE A N 1
ATOM 1432 C CA . ILE A 1 177 ? -7.165 -6.898 14.750 1.00 94.88 177 ILE A CA 1
ATOM 1433 C C . ILE A 1 177 ? -8.010 -7.407 15.922 1.00 94.88 177 ILE A C 1
ATOM 1435 O O . ILE A 1 177 ? -8.228 -6.688 16.899 1.00 94.88 177 ILE A O 1
ATOM 1439 N N . TYR A 1 178 ? -8.496 -8.645 15.852 1.00 93.25 178 TYR A N 1
ATOM 1440 C CA . TYR A 1 178 ? -9.298 -9.226 16.925 1.00 93.25 178 TYR A CA 1
ATOM 1441 C C . TYR A 1 178 ? -8.498 -9.482 18.199 1.00 93.25 178 TYR A C 1
ATOM 1443 O O . TYR A 1 178 ? -9.021 -9.229 19.287 1.00 93.25 178 TYR A O 1
ATOM 1451 N N . GLU A 1 179 ? -7.253 -9.939 18.071 1.00 92.00 179 GLU A N 1
ATOM 1452 C CA . GLU A 1 179 ? -6.325 -10.098 19.192 1.00 92.00 179 GLU A CA 1
ATOM 1453 C C . GLU A 1 179 ? -5.997 -8.745 19.828 1.00 92.00 179 GLU A C 1
ATOM 1455 O O . GLU A 1 179 ? -6.157 -8.581 21.038 1.00 92.00 179 GLU A O 1
ATOM 1460 N N . THR A 1 180 ? -5.648 -7.749 19.009 1.00 90.62 180 THR A N 1
ATOM 1461 C CA . THR A 1 180 ? -5.291 -6.395 19.465 1.00 90.62 180 THR A CA 1
ATOM 1462 C C . THR A 1 180 ? -6.450 -5.707 20.192 1.00 90.62 180 THR A C 1
ATOM 1464 O O . THR A 1 180 ? -6.246 -5.059 21.216 1.00 90.62 180 THR A O 1
ATOM 1467 N N . ASN A 1 181 ? -7.683 -5.874 19.705 1.00 85.81 181 ASN A N 1
ATOM 1468 C CA . ASN A 1 181 ? -8.864 -5.235 20.290 1.00 85.81 181 ASN A CA 1
ATOM 1469 C C . ASN A 1 181 ? -9.516 -6.042 21.432 1.00 85.81 181 ASN A C 1
ATOM 1471 O O . ASN A 1 181 ? -10.503 -5.586 22.009 1.0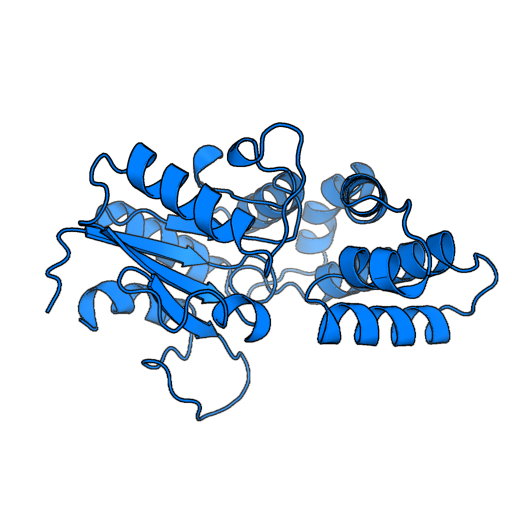0 85.81 181 ASN A O 1
ATOM 1475 N N . GLY A 1 182 ? -9.042 -7.258 21.736 1.00 82.06 182 GLY A N 1
ATOM 1476 C CA . GLY A 1 182 ? -9.546 -8.091 22.842 1.00 82.06 182 GLY A CA 1
ATOM 1477 C C . GLY A 1 182 ? -10.992 -8.599 22.700 1.00 82.06 182 GLY A C 1
ATOM 1478 O O . GLY A 1 182 ? -11.556 -9.160 23.646 1.00 82.06 182 GLY A O 1
ATOM 1479 N N . HIS A 1 183 ? -11.625 -8.410 21.538 1.00 75.44 183 HIS A N 1
ATOM 1480 C CA . HIS A 1 183 ? -13.037 -8.733 21.293 1.00 75.44 183 HIS A CA 1
ATOM 1481 C C . HIS A 1 183 ? -13.240 -9.432 19.937 1.00 75.44 183 HIS A C 1
ATOM 1483 O O . HIS A 1 183 ? -13.850 -8.856 19.020 1.00 75.44 183 HIS A O 1
ATOM 1489 N N . PRO A 1 184 ? -12.771 -10.688 19.798 1.00 71.31 184 PRO A N 1
ATOM 1490 C CA . PRO A 1 184 ? -12.975 -11.463 18.583 1.00 71.31 184 PRO A CA 1
ATOM 1491 C C . PRO A 1 184 ? -14.477 -11.639 18.322 1.00 71.31 184 PRO A C 1
ATOM 1493 O O . PRO A 1 184 ? -15.262 -11.887 19.241 1.00 71.31 184 PRO A O 1
ATOM 1496 N N . TYR A 1 185 ? -14.892 -11.472 17.064 1.00 71.56 185 TYR A N 1
ATOM 1497 C CA . TYR A 1 185 ? -16.272 -11.685 16.592 1.00 71.56 185 TYR A CA 1
ATOM 1498 C C . TYR A 1 185 ? -17.349 -10.706 17.099 1.00 71.56 185 TYR A C 1
ATOM 1500 O O . TYR A 1 185 ? -18.527 -10.884 16.800 1.00 71.56 185 TYR A O 1
ATOM 1508 N N . LYS A 1 186 ? -16.976 -9.648 17.835 1.00 84.00 186 LYS A N 1
ATOM 1509 C CA . LYS A 1 186 ? -17.882 -8.524 18.175 1.00 84.00 186 LYS A CA 1
ATOM 1510 C C . LYS A 1 186 ? -17.454 -7.192 17.565 1.00 84.00 186 LYS A C 1
ATOM 1512 O O . LYS A 1 186 ? -18.128 -6.187 17.786 1.00 84.00 186 LYS A O 1
ATOM 1517 N N . THR A 1 187 ? -16.378 -7.207 16.787 1.00 89.88 187 THR A N 1
ATOM 1518 C CA . THR A 1 187 ? -15.842 -6.038 16.093 1.00 89.88 187 THR A CA 1
ATOM 1519 C C . THR A 1 187 ? -16.216 -6.108 14.616 1.00 89.88 187 THR A C 1
ATOM 1521 O O . THR A 1 187 ? -15.900 -7.096 13.950 1.00 89.88 187 THR A O 1
ATOM 1524 N N . GLN A 1 188 ? -16.877 -5.067 14.108 1.00 92.38 188 GLN A N 1
ATOM 1525 C CA . GLN A 1 188 ? -17.077 -4.883 12.671 1.00 92.38 188 GLN A CA 1
ATOM 1526 C C . GLN A 1 188 ? -15.805 -4.301 12.053 1.00 92.38 188 GLN A C 1
ATOM 1528 O O . GLN A 1 188 ? -15.292 -3.289 12.534 1.00 92.38 188 GLN A O 1
ATOM 1533 N N . LEU A 1 189 ? -15.314 -4.917 10.984 1.00 94.75 189 LEU A N 1
ATOM 1534 C CA . LEU A 1 189 ? -14.149 -4.461 10.234 1.00 94.75 189 LEU A CA 1
ATOM 1535 C C . LEU A 1 189 ? -14.634 -3.686 9.014 1.00 94.75 189 LEU A C 1
ATOM 1537 O O . LEU A 1 189 ? -15.288 -4.255 8.148 1.00 94.75 189 LEU A O 1
ATOM 1541 N N . ILE A 1 190 ? -14.365 -2.389 8.948 1.00 93.94 190 ILE A N 1
ATOM 1542 C CA . ILE A 1 190 ? -14.788 -1.545 7.830 1.00 93.94 190 ILE A CA 1
ATOM 1543 C C . ILE A 1 190 ? -13.564 -1.270 6.968 1.00 93.94 190 ILE A C 1
ATOM 1545 O O . ILE A 1 190 ? -12.646 -0.593 7.425 1.00 93.94 190 ILE A O 1
ATOM 1549 N N . TYR A 1 191 ? -13.547 -1.807 5.750 1.00 95.31 191 TYR A N 1
ATOM 1550 C CA . TYR A 1 191 ? -12.389 -1.751 4.867 1.00 95.31 191 TYR A CA 1
ATOM 1551 C C . TYR A 1 191 ? -12.609 -0.844 3.671 1.00 95.31 191 TYR A C 1
ATOM 1553 O O . TYR A 1 191 ? -13.562 -1.043 2.920 1.00 95.31 191 TYR A O 1
ATOM 1561 N N . ILE A 1 192 ? -11.704 0.116 3.495 1.00 92.56 192 ILE A N 1
ATOM 1562 C CA . ILE A 1 192 ? -11.728 1.105 2.423 1.00 92.56 192 ILE A CA 1
ATOM 1563 C C . ILE A 1 192 ? -10.528 0.877 1.505 1.00 92.56 192 ILE A C 1
ATOM 1565 O O . ILE A 1 192 ? -9.384 0.945 1.948 1.00 92.56 192 ILE A O 1
ATOM 1569 N N . ASP A 1 193 ? -10.788 0.641 0.224 1.00 92.50 193 ASP A N 1
ATOM 1570 C CA . ASP A 1 193 ? -9.764 0.424 -0.805 1.00 92.50 193 ASP A CA 1
ATOM 1571 C C . ASP A 1 193 ? -10.234 1.051 -2.123 1.00 92.50 193 ASP A C 1
ATOM 1573 O O . ASP A 1 193 ? -11.442 1.137 -2.374 1.00 92.50 193 ASP A O 1
ATOM 1577 N N . ASP A 1 194 ? -9.307 1.499 -2.966 1.00 88.75 194 ASP A N 1
ATOM 1578 C CA . ASP A 1 194 ? -9.624 2.075 -4.276 1.00 88.75 194 ASP A CA 1
ATOM 1579 C C . ASP A 1 194 ? -9.711 1.016 -5.392 1.00 88.75 194 ASP A C 1
ATOM 1581 O O . ASP A 1 194 ? -10.245 1.273 -6.479 1.00 88.75 194 ASP A O 1
ATOM 1585 N N . GLN A 1 195 ? -9.291 -0.219 -5.111 1.00 86.81 195 GLN A N 1
ATOM 1586 C CA . GLN A 1 195 ? -9.316 -1.347 -6.035 1.00 86.81 195 GLN A CA 1
ATOM 1587 C C . GLN A 1 195 ? -10.364 -2.383 -5.651 1.00 86.81 195 GLN A C 1
ATOM 1589 O O . GLN A 1 195 ? -10.260 -3.107 -4.662 1.00 86.81 195 GLN A O 1
ATOM 1594 N N . MET A 1 196 ? -11.338 -2.566 -6.543 1.00 84.94 196 MET A N 1
ATOM 1595 C CA . MET A 1 196 ? -12.394 -3.564 -6.370 1.00 84.94 196 MET A CA 1
ATOM 1596 C C . MET A 1 196 ? -11.849 -4.993 -6.191 1.00 84.94 196 MET A C 1
ATOM 1598 O O . MET A 1 196 ? -12.409 -5.762 -5.414 1.00 84.94 196 MET A O 1
ATOM 1602 N N . SER A 1 197 ? -10.731 -5.356 -6.836 1.00 86.06 197 SER A N 1
ATOM 1603 C CA . SER A 1 197 ? -10.102 -6.675 -6.651 1.00 86.06 197 SER A CA 1
ATOM 1604 C C . SER A 1 197 ? -9.711 -6.953 -5.200 1.00 86.06 197 SER A C 1
ATOM 1606 O O . SER A 1 197 ? -9.769 -8.106 -4.784 1.00 86.06 197 SER A O 1
ATOM 1608 N N . ASN A 1 198 ? -9.373 -5.917 -4.427 1.00 90.56 198 ASN A N 1
ATOM 1609 C CA . ASN A 1 198 ? -9.044 -6.022 -3.005 1.00 90.56 198 ASN A CA 1
ATOM 1610 C C . ASN A 1 198 ? -10.292 -6.065 -2.105 1.00 90.56 198 ASN A C 1
ATOM 1612 O O . ASN A 1 198 ? -10.195 -6.425 -0.934 1.00 90.56 198 ASN A O 1
ATOM 1616 N N . LEU A 1 199 ? -11.472 -5.718 -2.619 1.00 90.31 199 LEU A N 1
ATOM 1617 C CA . LEU A 1 199 ? -12.729 -5.743 -1.863 1.00 90.31 199 LEU A CA 1
ATOM 1618 C C . LEU A 1 199 ? -13.517 -7.037 -2.088 1.00 90.31 199 LEU A C 1
ATOM 1620 O O . LEU A 1 199 ? -14.206 -7.505 -1.184 1.00 90.31 199 LEU A O 1
ATOM 1624 N N . ILE A 1 200 ? -13.374 -7.658 -3.262 1.00 88.06 200 ILE A N 1
ATOM 1625 C CA . ILE A 1 200 ? -14.025 -8.933 -3.605 1.00 88.06 200 ILE A CA 1
ATOM 1626 C C . ILE A 1 200 ? -13.839 -10.019 -2.526 1.00 88.06 200 ILE A C 1
ATOM 1628 O O . ILE A 1 200 ? -14.830 -10.668 -2.193 1.00 88.06 200 ILE A O 1
ATOM 1632 N N . PRO A 1 201 ? -12.644 -10.236 -1.933 1.00 91.88 201 PRO A N 1
ATOM 1633 C CA . PRO A 1 201 ? -12.451 -11.308 -0.953 1.00 91.88 201 PRO A CA 1
ATOM 1634 C C . PRO A 1 201 ? -13.313 -11.197 0.311 1.00 91.88 201 PRO A C 1
ATOM 1636 O O . PRO A 1 201 ? -13.494 -12.199 1.001 1.00 91.88 201 PRO A O 1
ATOM 1639 N N . ILE A 1 202 ? -13.825 -10.003 0.624 1.00 92.81 202 ILE A N 1
ATOM 1640 C CA . ILE A 1 202 ? -14.544 -9.712 1.871 1.00 92.81 202 ILE A CA 1
ATOM 1641 C C . ILE A 1 202 ? -16.008 -9.310 1.660 1.00 92.81 202 ILE A C 1
ATOM 1643 O O . ILE A 1 202 ? -16.698 -9.062 2.644 1.00 92.81 202 ILE A O 1
ATOM 1647 N N . ILE A 1 203 ? -16.485 -9.227 0.413 1.00 86.38 203 ILE A N 1
ATOM 1648 C CA . ILE A 1 203 ? -17.800 -8.644 0.098 1.00 86.38 203 ILE A CA 1
ATOM 1649 C C . ILE A 1 203 ? -18.963 -9.391 0.768 1.00 86.38 203 ILE A C 1
ATOM 1651 O O . ILE A 1 203 ? -19.895 -8.762 1.259 1.00 86.38 203 ILE A O 1
ATOM 1655 N N . ASP A 1 204 ? -18.852 -10.717 0.868 1.00 82.75 204 ASP A N 1
ATOM 1656 C CA . ASP A 1 204 ? -19.852 -11.586 1.498 1.00 82.75 204 ASP A CA 1
ATOM 1657 C C . ASP A 1 204 ? -19.469 -11.985 2.935 1.00 82.75 204 ASP A C 1
ATOM 1659 O O . ASP A 1 204 ? -20.109 -12.842 3.551 1.00 82.75 204 ASP A O 1
ATOM 1663 N N . HIS A 1 205 ? -18.395 -11.413 3.491 1.00 89.19 205 HIS A N 1
ATOM 1664 C CA . HIS A 1 205 ? -17.904 -11.820 4.801 1.00 89.19 205 HIS A CA 1
ATOM 1665 C C . HIS A 1 205 ? -18.716 -11.146 5.926 1.00 89.19 205 HIS A C 1
ATOM 1667 O O . HIS A 1 205 ? -18.762 -9.921 6.005 1.00 89.19 205 HIS A O 1
ATOM 1673 N N . PRO A 1 206 ? -19.272 -11.900 6.897 1.00 89.38 206 PRO A N 1
ATOM 1674 C CA . PRO A 1 206 ? -20.261 -11.383 7.853 1.00 89.38 206 PRO A CA 1
ATOM 1675 C C . PRO A 1 206 ? -19.759 -10.265 8.776 1.00 89.38 206 PRO A C 1
ATOM 1677 O O . PRO A 1 206 ? -20.558 -9.479 9.274 1.00 89.38 206 PRO A O 1
ATOM 1680 N N . HIS A 1 207 ? -18.453 -10.213 9.048 1.00 90.50 207 HIS A N 1
ATOM 1681 C CA . HIS A 1 207 ? -17.841 -9.190 9.907 1.00 90.50 207 HIS A CA 1
ATOM 1682 C C . HIS A 1 207 ? -17.125 -8.069 9.159 1.00 90.50 207 HIS A C 1
ATOM 1684 O O . HIS A 1 207 ? -16.716 -7.103 9.802 1.00 90.50 207 HIS A O 1
ATOM 1690 N N . TRP A 1 208 ? -16.951 -8.195 7.843 1.00 92.56 208 TRP A N 1
ATOM 1691 C CA . TRP A 1 208 ? -16.310 -7.156 7.053 1.00 92.56 208 TRP A CA 1
ATOM 1692 C C . TRP A 1 208 ? -17.379 -6.324 6.350 1.00 92.56 208 TRP A C 1
ATOM 1694 O O . TRP A 1 208 ? -18.382 -6.839 5.868 1.00 92.56 208 TRP A O 1
ATOM 1704 N N . LYS A 1 209 ? -17.157 -5.018 6.290 1.00 90.75 209 LYS A N 1
ATOM 1705 C CA . LYS A 1 209 ? -17.909 -4.088 5.459 1.00 90.75 209 LYS A CA 1
ATOM 1706 C C . LYS A 1 209 ? -16.941 -3.523 4.432 1.00 90.75 209 LYS A C 1
ATOM 1708 O O . LYS A 1 209 ? -16.051 -2.758 4.791 1.00 90.75 209 LYS A O 1
ATOM 1713 N N . ALA A 1 210 ? -17.107 -3.928 3.178 1.00 90.88 210 ALA A N 1
ATOM 1714 C CA . ALA A 1 210 ? -16.327 -3.407 2.066 1.00 90.88 210 ALA A CA 1
ATOM 1715 C C . ALA A 1 210 ? -16.840 -2.025 1.653 1.00 90.88 210 ALA A C 1
ATOM 1717 O O . ALA A 1 210 ? -18.047 -1.819 1.512 1.00 90.88 210 ALA A O 1
ATOM 1718 N N . ILE A 1 211 ? -15.915 -1.095 1.444 1.00 88.19 211 ILE A N 1
ATOM 1719 C CA . ILE A 1 211 ? -16.187 0.265 1.001 1.00 88.19 211 ILE A CA 1
ATOM 1720 C C . ILE A 1 211 ? -15.238 0.581 -0.137 1.00 88.19 211 ILE A C 1
ATOM 1722 O O . ILE A 1 211 ? -14.019 0.589 0.026 1.00 88.19 211 ILE A O 1
ATOM 1726 N N . TRP A 1 212 ? -15.811 0.849 -1.302 1.00 85.81 212 TRP A N 1
ATOM 1727 C CA . TRP A 1 212 ? -15.021 1.213 -2.462 1.00 85.81 212 TRP A CA 1
ATOM 1728 C C . TRP A 1 212 ? -14.803 2.720 -2.534 1.00 85.81 212 TRP A C 1
ATOM 1730 O O . TRP A 1 212 ? -15.753 3.490 -2.664 1.00 85.81 212 TRP A O 1
ATOM 1740 N N . TYR A 1 213 ? -13.541 3.134 -2.461 1.00 82.88 213 TYR A N 1
ATOM 1741 C CA . TYR A 1 213 ? -13.141 4.527 -2.593 1.00 82.88 213 TYR A CA 1
ATOM 1742 C C . TYR A 1 213 ? -12.847 4.852 -4.058 1.00 82.88 213 TYR A C 1
ATOM 1744 O O . TYR A 1 213 ? -11.832 4.432 -4.606 1.00 82.88 213 TYR A O 1
ATOM 1752 N N . HIS A 1 214 ? -13.722 5.613 -4.716 1.00 75.75 214 HIS A N 1
ATOM 1753 C CA . HIS A 1 214 ? -13.501 6.025 -6.101 1.00 75.75 214 HIS A CA 1
ATOM 1754 C C . HIS A 1 214 ? -13.327 7.548 -6.189 1.00 75.75 214 HIS A C 1
ATOM 1756 O O . HIS A 1 214 ? -14.313 8.275 -6.078 1.00 75.75 214 HIS A O 1
ATOM 1762 N N . PRO A 1 215 ? -12.116 8.068 -6.463 1.00 58.00 215 PRO A N 1
ATOM 1763 C CA . PRO A 1 215 ? -11.843 9.502 -6.374 1.00 58.00 215 PRO A CA 1
ATOM 1764 C C . PRO A 1 215 ? -12.543 10.371 -7.438 1.00 58.00 215 PRO A C 1
ATOM 1766 O O . PRO A 1 215 ? -12.377 11.582 -7.393 1.00 58.00 215 PRO A O 1
ATOM 1769 N N . ASN A 1 216 ? -13.288 9.798 -8.406 1.00 58.06 216 ASN A N 1
A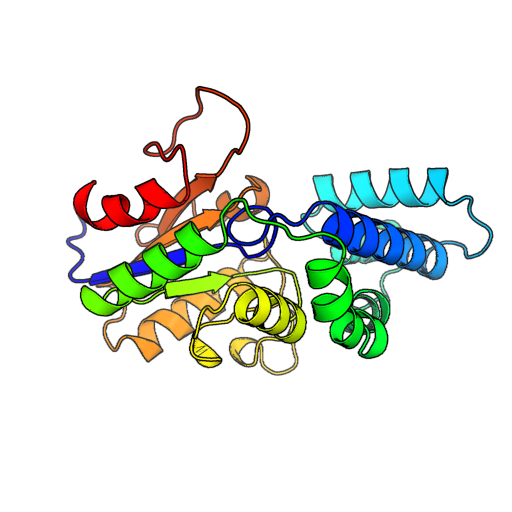TOM 1770 C CA . ASN A 1 216 ? -13.724 10.539 -9.603 1.00 58.06 216 ASN A CA 1
ATOM 1771 C C . ASN A 1 216 ? -15.155 10.327 -10.182 1.00 58.06 216 ASN A C 1
ATOM 1773 O O . ASN A 1 216 ? -15.367 10.886 -11.252 1.00 58.06 216 ASN A O 1
ATOM 1777 N N . LYS A 1 217 ? -16.138 9.587 -9.607 1.00 47.00 217 LYS A N 1
ATOM 1778 C CA . LYS A 1 217 ? -17.518 9.472 -10.204 1.00 47.00 217 LYS A CA 1
ATOM 1779 C C . LYS A 1 217 ? -18.665 9.057 -9.249 1.00 47.00 217 LYS A C 1
ATOM 1781 O O . LYS A 1 217 ? -18.435 8.354 -8.275 1.00 47.00 217 LYS A O 1
ATOM 1786 N N . ASP A 1 218 ? -19.894 9.430 -9.651 1.00 38.66 218 ASP A N 1
ATOM 1787 C CA . ASP A 1 218 ? -21.171 9.535 -8.908 1.00 38.66 218 ASP A CA 1
ATOM 1788 C C . ASP A 1 218 ? -21.950 8.274 -8.469 1.00 38.66 218 ASP A C 1
ATOM 1790 O O . ASP A 1 218 ? -22.859 8.412 -7.654 1.00 38.66 218 ASP A O 1
ATOM 1794 N N . HIS A 1 219 ? -21.682 7.046 -8.922 1.00 38.31 219 HIS A N 1
ATOM 1795 C CA . HIS A 1 219 ? -22.509 5.894 -8.499 1.00 38.31 219 HIS A CA 1
ATOM 1796 C C . HIS A 1 219 ? -21.776 4.556 -8.617 1.00 38.31 219 HIS A C 1
ATOM 1798 O O . HIS A 1 219 ? -21.435 4.227 -9.745 1.00 38.31 219 HIS A O 1
ATOM 1804 N N . ILE A 1 220 ? -21.644 3.778 -7.518 1.00 39.69 220 ILE A N 1
ATOM 1805 C CA . ILE A 1 220 ? -21.669 2.288 -7.435 1.00 39.69 220 ILE A CA 1
ATOM 1806 C C . ILE A 1 220 ? -22.098 1.846 -6.007 1.00 39.69 220 ILE A C 1
ATOM 1808 O O . ILE A 1 220 ? -21.890 2.557 -5.028 1.00 39.69 220 ILE A O 1
ATOM 1812 N N . TYR A 1 221 ? -22.753 0.680 -5.929 1.00 44.81 221 TYR A N 1
ATOM 1813 C CA . TYR A 1 221 ? -23.439 0.054 -4.792 1.00 44.81 221 TYR A CA 1
ATOM 1814 C C . TYR A 1 221 ? -22.510 -0.582 -3.735 1.00 44.81 221 TYR A C 1
ATOM 1816 O O . TYR A 1 221 ? -22.285 -1.785 -3.754 1.00 44.81 221 TYR A O 1
ATOM 1824 N N . THR A 1 222 ? -22.050 0.215 -2.777 1.00 48.50 222 THR A N 1
ATOM 1825 C CA . THR A 1 222 ? -21.760 -0.151 -1.370 1.00 48.50 222 THR A CA 1
ATOM 1826 C C . THR A 1 222 ? -21.939 1.147 -0.573 1.00 48.50 222 THR A C 1
ATOM 1828 O O . THR A 1 222 ? -21.582 2.187 -1.121 1.00 48.50 222 THR A O 1
ATOM 1831 N N . ASP A 1 223 ? -22.542 1.136 0.626 1.00 49.12 223 ASP A N 1
ATOM 1832 C CA . ASP A 1 223 ? -22.967 2.357 1.351 1.00 49.12 223 ASP A CA 1
ATOM 1833 C C . ASP A 1 223 ? -21.972 3.529 1.207 1.00 49.12 223 ASP A C 1
ATOM 1835 O O . ASP A 1 223 ? -20.796 3.413 1.548 1.00 49.12 223 ASP A O 1
ATOM 1839 N N . LYS A 1 224 ? -22.466 4.619 0.614 1.00 46.06 224 LYS A N 1
ATOM 1840 C CA . LYS A 1 224 ? -21.706 5.686 -0.053 1.00 46.06 224 LYS A CA 1
ATOM 1841 C C . LYS A 1 224 ? -20.685 6.393 0.850 1.00 46.06 224 LYS A C 1
ATOM 1843 O O . LYS A 1 224 ? -21.044 6.815 1.945 1.00 46.06 224 LYS A O 1
ATOM 1848 N N . ILE A 1 225 ? -19.473 6.611 0.324 1.00 49.53 225 ILE A N 1
ATOM 1849 C CA . ILE A 1 225 ? -18.482 7.574 0.835 1.00 49.53 225 ILE A CA 1
ATOM 1850 C C . ILE A 1 225 ? -17.841 8.298 -0.348 1.00 49.53 225 ILE A C 1
ATOM 1852 O O . ILE A 1 225 ? -17.322 7.664 -1.266 1.00 49.53 225 ILE A O 1
ATOM 1856 N N . TYR A 1 226 ? -17.863 9.621 -0.306 1.00 49.59 226 TYR A N 1
ATOM 1857 C CA . TYR A 1 226 ? -17.438 10.542 -1.354 1.00 49.59 226 TYR A CA 1
ATOM 1858 C C . TYR A 1 226 ? -16.124 11.266 -1.026 1.00 49.59 226 TYR A C 1
ATOM 1860 O O . TYR A 1 226 ? -15.497 11.839 -1.916 1.00 49.59 226 TYR A O 1
ATOM 1868 N N . GLY A 1 227 ? -15.659 11.201 0.227 1.00 48.78 227 GLY A N 1
ATOM 1869 C CA . GLY A 1 227 ? -14.402 11.813 0.663 1.00 48.78 227 GLY A CA 1
ATOM 1870 C C . GLY A 1 227 ? -13.839 11.212 1.952 1.00 48.78 227 GLY A C 1
ATOM 1871 O O . GLY A 1 227 ? -14.555 10.577 2.720 1.00 48.78 227 GLY A O 1
ATOM 1872 N N . ILE A 1 228 ? -12.541 11.434 2.207 1.00 51.22 228 ILE A N 1
ATOM 1873 C CA . ILE A 1 228 ? -11.856 10.995 3.444 1.00 51.22 228 ILE A CA 1
ATOM 1874 C C . ILE A 1 228 ? -12.564 11.554 4.686 1.00 51.22 228 ILE A C 1
ATOM 1876 O O . ILE A 1 228 ? -12.643 10.886 5.712 1.00 51.22 228 ILE A O 1
ATOM 1880 N N . GLU A 1 229 ? -13.128 12.757 4.580 1.00 54.78 229 GLU A N 1
ATOM 1881 C CA . GLU A 1 229 ? -13.869 13.406 5.661 1.00 54.78 229 GLU A CA 1
ATOM 1882 C C . GLU A 1 229 ? -15.120 12.626 6.080 1.00 54.78 229 GLU A C 1
ATOM 1884 O O . GLU A 1 229 ? -15.444 12.595 7.259 1.00 54.78 229 GLU A O 1
ATOM 1889 N N . GLU A 1 230 ? -15.777 11.926 5.154 1.00 58.12 230 GLU A N 1
ATOM 1890 C CA . GLU A 1 230 ? -16.979 11.131 5.433 1.00 58.12 230 GLU A CA 1
ATOM 1891 C C . GLU A 1 230 ? -16.658 9.765 6.059 1.00 58.12 230 GLU A C 1
ATOM 1893 O O . GLU A 1 230 ? -17.543 9.111 6.618 1.00 58.12 230 GLU A O 1
ATOM 1898 N N . LEU A 1 231 ? -15.385 9.341 6.044 1.00 60.59 231 LEU A N 1
ATOM 1899 C CA . LEU A 1 231 ? -14.944 8.153 6.781 1.00 60.59 231 LEU A CA 1
ATOM 1900 C C . LEU A 1 231 ? -15.215 8.308 8.278 1.00 60.59 231 LEU A C 1
ATOM 1902 O O . LEU A 1 231 ? -15.514 7.329 8.964 1.00 60.59 231 LEU A O 1
ATOM 1906 N N . ASP A 1 232 ? -15.171 9.545 8.781 1.00 53.81 232 ASP A N 1
ATOM 1907 C CA . ASP A 1 232 ? -15.501 9.829 10.168 1.00 53.81 232 ASP A CA 1
ATOM 1908 C C . ASP A 1 232 ? -16.991 9.646 10.464 1.00 53.81 232 ASP A C 1
ATOM 1910 O O . ASP A 1 232 ? -17.316 9.514 11.633 1.00 53.81 232 ASP A O 1
ATOM 1914 N N . GLN A 1 233 ? -17.881 9.576 9.466 1.00 56.28 233 GLN A N 1
ATOM 1915 C CA . GLN A 1 233 ? -19.326 9.369 9.624 1.00 56.28 233 GLN A CA 1
ATOM 1916 C C . GLN A 1 233 ? -19.717 7.894 9.510 1.00 56.28 233 GLN A C 1
ATOM 1918 O O . GLN A 1 233 ? -20.815 7.512 9.912 1.00 56.28 233 GLN A O 1
ATOM 1923 N N . LEU A 1 234 ? -18.809 7.021 9.064 1.00 58.03 234 LEU A N 1
ATOM 1924 C CA . LEU A 1 234 ? -19.075 5.584 8.946 1.00 58.03 234 LEU A CA 1
ATOM 1925 C C . LEU A 1 234 ? -19.445 4.903 10.258 1.00 58.03 234 LEU A C 1
ATOM 1927 O O . LEU A 1 234 ? -20.208 3.936 10.273 1.00 58.03 234 LEU A O 1
ATOM 1931 N N . HIS A 1 235 ? -18.922 5.404 11.375 1.00 50.12 235 HIS A N 1
ATOM 1932 C CA . HIS A 1 235 ? -19.324 4.903 12.684 1.00 50.12 235 HIS A CA 1
ATOM 1933 C C . HIS A 1 235 ? -20.793 5.222 13.014 1.00 50.12 235 HIS A C 1
ATOM 1935 O O . HIS A 1 235 ? -21.369 4.485 13.811 1.00 50.12 235 HIS A O 1
ATOM 1941 N N . LEU A 1 236 ? -21.394 6.251 12.397 1.00 46.81 236 LEU A N 1
ATOM 1942 C CA . LEU A 1 236 ? -22.806 6.640 12.552 1.00 46.81 236 LEU A CA 1
ATOM 1943 C C . LEU A 1 236 ? -23.722 6.003 11.507 1.00 46.81 236 LEU A C 1
ATOM 1945 O O . LEU A 1 236 ? -24.917 5.899 11.747 1.00 46.81 236 LEU A O 1
ATOM 1949 N N . LEU A 1 237 ? -23.187 5.599 10.352 1.00 47.53 237 LEU A N 1
ATOM 1950 C CA . LEU A 1 237 ? -23.992 5.113 9.227 1.00 47.53 237 LEU A CA 1
ATOM 1951 C C . LEU A 1 237 ? -24.605 3.714 9.420 1.00 47.53 237 LEU A C 1
ATOM 1953 O O . LEU A 1 237 ? -25.266 3.254 8.496 1.00 47.53 237 LEU A O 1
ATOM 1957 N N . LEU A 1 238 ? -24.423 3.066 10.582 1.00 42.59 238 LEU A N 1
ATOM 1958 C CA . LEU A 1 238 ? -25.110 1.837 11.027 1.00 42.59 238 LEU A CA 1
ATOM 1959 C C . LEU A 1 238 ? -25.065 1.723 12.560 1.00 42.59 238 LEU A C 1
ATOM 1961 O O . LEU A 1 238 ? -24.044 1.192 13.070 1.00 42.59 238 LEU A O 1
#

InterPro domains:
  IPR023214 HAD superfamily [G3DSA:3.40.50.1000] (77-238)
  IPR036412 HAD-like superfamily [SSF56784] (7-230)

Sequence (238 aa):
MIQFRSKSIIADMDGVLFRHPKLFKMVSDRATGFVKKSINPYMSDQKAKKINAVLYKNFGHTVLGLKAIYNPTVTTKDFCDYVYDKDFLQSMPQIEKENPFYEGKIEVKNLVNKLTQKGISFYIFSNAPVKWCKTALNMMDVDLDLQNIIGSDSYIYGDQMLLKPEKEAYKKITEHIYETNGHPYKTQLIYIDDQMSNLIPIIDHPHWKAIWYHPNKDHIYTDKIYGIEELDQLHLLL

Foldseek 3Di:
DAAFPAEAEEEAQDPAQDDQPVLVVLLLLQLLCVQCVLAPVPDDSVVSSVLQVVQCQPPVHSQRSCCVPGHVPDALVNSLCRSVPPVSLVCVLVVCVVVPDPPNLVLSQVLLVLCVVVVHHYAYAYQHDLSNSVSSCVSSVHDDDSLRYHYQPDCLQPPGRDHPPDLVSVVSVLVSVCVVVVHRSNYAYEYEDQDPSRQVSCVPPPRYQYDHAHQDDDDDDGPDDNGSNCVSCVVVPD

pLDDT: mean 87.4, std 14.35, range [38.31, 98.25]